Protein AF-A0A973D0U9-F1 (afdb_monomer_lite)

Structure (mmCIF, N/CA/C/O backbone):
data_AF-A0A973D0U9-F1
#
_entry.id   AF-A0A973D0U9-F1
#
loop_
_atom_site.group_PDB
_atom_site.id
_atom_site.type_symbol
_atom_site.label_atom_id
_atom_site.label_alt_id
_atom_site.label_comp_id
_atom_site.label_asym_id
_atom_site.label_entity_id
_atom_site.label_seq_id
_atom_site.pdbx_PDB_ins_code
_atom_site.Cartn_x
_atom_site.Cartn_y
_atom_site.Cartn_z
_atom_site.occupancy
_atom_site.B_iso_or_equiv
_atom_site.auth_seq_id
_atom_site.auth_comp_id
_atom_site.auth_asym_id
_atom_site.auth_atom_id
_atom_site.pdbx_PDB_model_num
ATOM 1 N N . MET A 1 1 ? 2.393 -28.663 -16.828 1.00 33.59 1 MET A N 1
ATOM 2 C CA . MET A 1 1 ? 2.066 -28.521 -15.397 1.00 33.59 1 MET A CA 1
ATOM 3 C C . MET A 1 1 ? 1.986 -27.035 -15.114 1.00 33.59 1 MET A C 1
ATOM 5 O O . MET A 1 1 ? 3.033 -26.423 -14.962 1.00 33.59 1 MET A O 1
ATOM 9 N N . ALA A 1 2 ? 0.786 -26.446 -15.170 1.00 33.69 2 ALA A N 1
ATOM 10 C CA . ALA A 1 2 ? 0.584 -25.084 -14.675 1.00 33.69 2 ALA A CA 1
ATOM 11 C C . ALA A 1 2 ? 1.051 -25.082 -13.216 1.00 33.69 2 ALA A C 1
ATOM 13 O O . ALA A 1 2 ? 0.653 -25.959 -12.443 1.00 33.69 2 ALA A O 1
ATOM 14 N N . SER A 1 3 ? 2.031 -24.244 -12.899 1.00 34.56 3 SER A N 1
ATOM 15 C CA . SER A 1 3 ? 2.650 -24.240 -11.583 1.00 34.56 3 SER A CA 1
ATOM 16 C C . SER A 1 3 ? 1.568 -23.928 -10.549 1.00 34.56 3 SER A C 1
ATOM 18 O O . SER A 1 3 ? 0.738 -23.046 -10.751 1.00 34.56 3 SER A O 1
ATOM 20 N N . LEU A 1 4 ? 1.577 -24.640 -9.420 1.00 38.28 4 LEU A N 1
ATOM 21 C CA . LEU A 1 4 ? 0.707 -24.386 -8.259 1.00 38.28 4 LEU A CA 1
ATOM 22 C C . LEU A 1 4 ? 0.714 -22.911 -7.794 1.00 38.28 4 LEU A C 1
ATOM 24 O O . LEU A 1 4 ? -0.154 -22.512 -7.025 1.00 38.28 4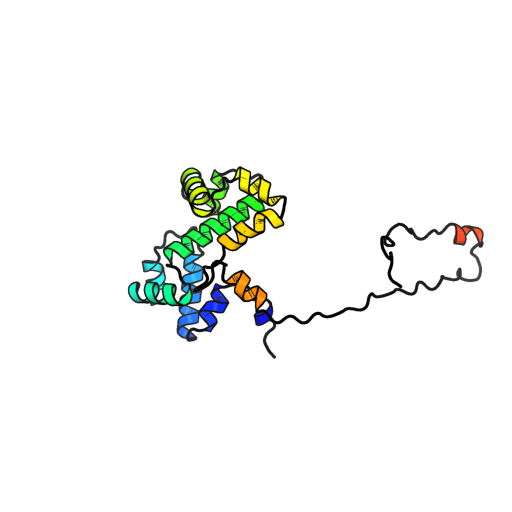 LEU A O 1
ATOM 28 N N . ASN A 1 5 ? 1.664 -22.112 -8.285 1.00 48.41 5 ASN A N 1
ATOM 29 C CA . ASN A 1 5 ? 1.802 -20.686 -8.039 1.00 48.41 5 ASN A CA 1
ATOM 30 C C . ASN A 1 5 ? 0.724 -19.832 -8.726 1.00 48.41 5 ASN A C 1
ATOM 32 O O . ASN A 1 5 ? 0.427 -18.763 -8.218 1.00 48.41 5 ASN A O 1
ATOM 36 N N . GLU A 1 6 ? 0.117 -20.248 -9.844 1.00 50.19 6 GLU A N 1
ATOM 37 C CA . GLU A 1 6 ? -0.898 -19.411 -10.519 1.00 50.19 6 GLU A CA 1
ATOM 38 C C . GLU A 1 6 ? -2.197 -19.289 -9.709 1.00 50.19 6 GLU A C 1
ATOM 40 O O . GLU A 1 6 ? -2.803 -18.222 -9.671 1.00 50.19 6 GLU A O 1
ATOM 45 N N . ALA A 1 7 ? -2.606 -20.359 -9.020 1.00 43.81 7 ALA A N 1
ATOM 46 C CA . ALA A 1 7 ? -3.863 -20.397 -8.268 1.00 43.81 7 ALA A CA 1
ATOM 47 C C . ALA A 1 7 ? -3.791 -19.686 -6.903 1.00 43.81 7 ALA A C 1
ATOM 49 O O . ALA A 1 7 ? -4.826 -19.378 -6.318 1.00 43.81 7 ALA A O 1
ATOM 50 N N . THR A 1 8 ? -2.586 -19.443 -6.382 1.00 50.53 8 THR A N 1
ATOM 51 C CA . THR A 1 8 ? -2.362 -18.818 -5.066 1.00 50.53 8 THR A CA 1
ATOM 52 C C . THR A 1 8 ? -1.871 -17.379 -5.161 1.00 50.53 8 THR A C 1
ATOM 54 O O . THR A 1 8 ? -1.795 -16.688 -4.144 1.00 50.53 8 THR A O 1
ATOM 57 N N . ASN A 1 9 ? -1.547 -16.902 -6.363 1.00 60.41 9 ASN A N 1
ATOM 58 C CA . ASN A 1 9 ? -0.946 -15.594 -6.543 1.00 60.41 9 ASN A CA 1
ATOM 59 C C . ASN A 1 9 ? -2.003 -14.493 -6.669 1.00 60.41 9 ASN A C 1
ATOM 61 O O . ASN A 1 9 ? -2.262 -13.956 -7.742 1.00 60.41 9 ASN A O 1
ATOM 65 N N . LEU A 1 10 ? -2.597 -14.157 -5.526 1.00 68.56 10 LEU A N 1
ATOM 66 C CA . LEU A 1 10 ? -3.448 -12.980 -5.352 1.00 68.56 10 LEU A CA 1
ATOM 67 C C . LEU A 1 10 ? -2.637 -11.681 -5.232 1.00 68.56 10 LEU A C 1
ATOM 69 O O . LEU A 1 10 ? -3.231 -10.634 -5.008 1.00 68.56 10 LEU A O 1
ATOM 73 N N . ILE A 1 11 ? -1.304 -11.742 -5.352 1.00 81.50 11 ILE A N 1
ATOM 74 C CA . ILE A 1 11 ? -0.412 -10.589 -5.220 1.00 81.50 11 ILE A CA 1
ATOM 75 C C . ILE A 1 11 ? -0.470 -9.785 -6.529 1.00 81.50 11 ILE A C 1
ATOM 77 O O . ILE A 1 11 ? 0.053 -10.250 -7.553 1.00 81.50 11 ILE A O 1
ATOM 81 N N . PRO A 1 12 ? -1.082 -8.584 -6.530 1.00 84.62 12 PRO A N 1
ATOM 82 C CA . PRO A 1 12 ? -1.237 -7.774 -7.737 1.00 84.62 12 PRO A CA 1
ATOM 83 C C . PRO A 1 12 ? 0.087 -7.485 -8.426 1.00 84.62 12 PRO A C 1
ATOM 85 O O . PRO A 1 12 ? 0.169 -7.526 -9.650 1.00 84.62 12 PRO A O 1
ATOM 88 N N . GLU A 1 13 ? 1.135 -7.226 -7.646 1.00 87.56 13 GLU A N 1
ATOM 89 C CA . GLU A 1 13 ? 2.441 -6.835 -8.156 1.00 87.56 13 GLU A CA 1
ATOM 90 C C . GLU A 1 13 ? 3.009 -7.902 -9.092 1.00 87.56 13 GLU A C 1
ATOM 92 O O . GLU A 1 13 ? 3.408 -7.601 -10.217 1.00 87.56 13 GLU A O 1
ATOM 97 N N . VAL A 1 14 ? 2.962 -9.168 -8.674 1.00 86.38 14 VAL A N 1
ATOM 98 C CA . VAL A 1 14 ? 3.471 -10.282 -9.478 1.00 86.38 14 VAL A CA 1
ATOM 99 C C . VAL A 1 14 ? 2.618 -10.472 -10.736 1.00 86.38 14 VAL A C 1
ATOM 101 O O . VAL A 1 14 ? 3.158 -10.686 -11.823 1.00 86.38 14 VAL A O 1
ATOM 104 N N . HIS A 1 15 ? 1.291 -10.344 -10.619 1.00 87.00 15 HIS A N 1
ATOM 105 C CA . HIS A 1 15 ? 0.381 -10.449 -11.762 1.00 87.00 15 HIS A CA 1
ATOM 106 C C . HIS A 1 15 ? 0.632 -9.355 -12.813 1.00 87.00 15 HIS A C 1
ATOM 108 O O . HIS A 1 15 ? 0.693 -9.631 -14.013 1.00 87.00 15 HIS A O 1
ATOM 114 N N . LEU A 1 16 ? 0.799 -8.108 -12.376 1.00 88.12 16 LEU A N 1
ATOM 115 C CA . LEU A 1 16 ? 1.013 -6.963 -13.260 1.00 88.12 16 LEU A CA 1
ATOM 116 C C . LEU A 1 16 ? 2.370 -7.043 -13.962 1.00 88.12 16 LEU A C 1
ATOM 118 O O . LEU A 1 16 ? 2.480 -6.769 -15.160 1.00 88.12 16 LEU A O 1
ATOM 122 N N . MET A 1 17 ? 3.397 -7.488 -13.239 1.00 90.06 17 MET A N 1
ATOM 123 C CA . MET A 1 17 ? 4.748 -7.637 -13.769 1.00 90.06 17 MET A CA 1
ATOM 124 C C . MET A 1 17 ? 4.899 -8.806 -14.741 1.00 90.06 17 MET A C 1
ATOM 126 O O . MET A 1 17 ? 5.757 -8.744 -15.623 1.00 90.06 17 MET A O 1
ATOM 130 N N . ALA A 1 18 ? 4.047 -9.831 -14.662 1.00 88.00 18 ALA A N 1
ATOM 131 C CA . ALA A 1 18 ? 4.076 -10.970 -15.582 1.00 88.00 18 ALA A CA 1
ATOM 132 C C . ALA A 1 18 ? 3.971 -10.559 -17.067 1.00 88.00 18 ALA A C 1
ATOM 134 O O . ALA A 1 18 ? 4.443 -11.279 -17.943 1.00 88.00 18 ALA A O 1
ATOM 135 N N . LYS A 1 19 ? 3.406 -9.378 -17.357 1.00 86.31 19 LYS A N 1
ATOM 136 C CA . LYS A 1 19 ? 3.284 -8.811 -18.712 1.00 86.31 19 LYS A CA 1
ATOM 137 C C . LYS A 1 19 ? 4.583 -8.188 -19.253 1.00 86.31 19 LYS A C 1
ATOM 139 O O . LYS A 1 19 ? 4.668 -7.898 -20.444 1.00 86.31 19 LYS A O 1
ATOM 144 N N . LEU A 1 20 ? 5.569 -7.921 -18.394 1.00 90.50 20 LEU A N 1
ATOM 145 C CA . LEU A 1 20 ? 6.828 -7.257 -18.747 1.00 90.50 20 LEU A CA 1
ATOM 146 C C . LEU A 1 20 ? 7.877 -8.246 -19.277 1.00 90.50 20 LEU A C 1
ATOM 148 O O . LEU A 1 20 ? 7.783 -9.450 -19.062 1.00 90.50 20 LEU A O 1
ATOM 152 N N . SER A 1 21 ? 8.918 -7.739 -19.948 1.00 93.38 21 SER A N 1
ATOM 153 C CA . SER A 1 21 ? 10.059 -8.584 -20.326 1.00 93.38 21 SER A CA 1
ATOM 154 C C . SER A 1 21 ? 10.877 -9.001 -19.090 1.00 93.38 21 SER A C 1
ATOM 156 O O . SER A 1 21 ? 10.876 -8.269 -18.098 1.00 93.38 21 SER A O 1
ATOM 158 N N . PRO A 1 22 ? 11.641 -10.111 -19.136 1.00 92.88 22 PRO A N 1
ATOM 159 C CA . PRO A 1 22 ? 12.346 -10.635 -17.957 1.00 92.88 22 PRO A CA 1
ATOM 160 C C . PRO A 1 22 ? 13.296 -9.631 -17.284 1.00 92.88 22 PRO A C 1
ATOM 162 O O . PRO A 1 22 ? 13.359 -9.532 -16.063 1.00 92.88 22 PRO A O 1
ATOM 165 N N . ILE A 1 23 ? 13.999 -8.820 -18.079 1.00 92.56 23 ILE A N 1
ATOM 166 C CA . ILE A 1 23 ? 14.895 -7.769 -17.568 1.00 92.56 23 ILE A CA 1
ATOM 167 C C . ILE A 1 23 ? 14.105 -6.683 -16.832 1.00 92.56 23 ILE A C 1
ATOM 169 O O . ILE A 1 23 ? 14.554 -6.157 -15.815 1.00 92.56 23 ILE A O 1
ATOM 173 N N . TRP A 1 24 ? 12.927 -6.330 -17.347 1.00 91.44 24 TRP A N 1
ATOM 174 C CA . TRP A 1 24 ? 12.050 -5.358 -16.707 1.00 91.44 24 TRP A CA 1
ATOM 175 C C . TRP A 1 24 ? 11.422 -5.913 -15.432 1.00 91.44 24 TRP A C 1
ATOM 177 O O . TRP A 1 24 ? 11.360 -5.179 -14.451 1.00 91.44 24 TRP A O 1
ATOM 187 N N . GLN A 1 25 ? 11.033 -7.190 -15.419 1.00 92.94 25 GLN A N 1
ATOM 188 C CA . GLN A 1 25 ? 10.544 -7.876 -14.221 1.00 92.94 25 GLN A CA 1
ATOM 189 C C . GLN A 1 25 ? 11.572 -7.797 -13.093 1.00 92.94 25 GLN A C 1
ATOM 191 O O . GLN A 1 25 ? 11.276 -7.224 -12.052 1.00 92.94 25 GLN A O 1
ATOM 196 N N . GLN A 1 26 ? 12.813 -8.219 -13.347 1.00 92.50 26 GLN A N 1
ATOM 197 C CA . GLN A 1 26 ? 13.879 -8.192 -12.343 1.00 92.50 26 GLN A CA 1
ATOM 198 C C . GLN A 1 26 ? 14.117 -6.783 -11.767 1.00 92.50 26 GLN A C 1
ATOM 200 O O . GLN A 1 26 ? 14.252 -6.605 -10.556 1.00 92.50 26 GLN A O 1
ATOM 205 N N . ARG A 1 27 ? 14.155 -5.755 -12.628 1.00 94.00 27 ARG A N 1
ATOM 206 C CA . ARG A 1 27 ? 14.365 -4.368 -12.180 1.00 94.00 27 ARG A CA 1
ATOM 207 C C . ARG A 1 27 ? 13.190 -3.838 -11.363 1.00 94.00 27 ARG A C 1
ATOM 209 O O . ARG A 1 27 ? 13.405 -3.120 -10.391 1.00 94.00 27 ARG A O 1
ATOM 216 N N . PHE A 1 28 ? 11.958 -4.163 -11.755 1.00 93.94 28 PHE A N 1
ATOM 217 C CA . PHE A 1 28 ? 10.769 -3.765 -11.003 1.00 93.94 28 PHE A CA 1
ATOM 218 C C . PHE A 1 28 ? 10.631 -4.532 -9.689 1.00 93.94 28 PHE A C 1
ATOM 220 O O . PHE A 1 28 ? 10.213 -3.934 -8.708 1.00 93.94 28 PHE A O 1
ATOM 227 N N . GLU A 1 29 ? 11.039 -5.799 -9.633 1.00 92.56 29 GLU A N 1
ATOM 228 C CA . GLU A 1 29 ? 11.044 -6.610 -8.409 1.00 92.56 29 GLU A CA 1
ATOM 229 C C . GLU A 1 29 ? 11.945 -5.944 -7.373 1.00 92.56 29 GLU A C 1
ATOM 231 O O . GLU A 1 29 ? 11.516 -5.655 -6.256 1.00 92.56 29 GLU A O 1
ATOM 236 N N . GLN A 1 30 ? 13.166 -5.590 -7.782 1.00 93.69 30 GLN A N 1
ATOM 237 C CA . GLN A 1 30 ? 14.090 -4.845 -6.935 1.00 93.69 30 GLN A CA 1
ATOM 238 C C . GLN A 1 30 ? 13.518 -3.480 -6.524 1.00 93.69 30 GLN A C 1
ATOM 240 O O . GLN A 1 30 ? 13.596 -3.109 -5.353 1.00 93.69 30 GLN A O 1
ATOM 245 N N . ALA A 1 31 ? 12.914 -2.739 -7.457 1.00 94.19 31 ALA A N 1
ATOM 246 C CA . ALA A 1 31 ? 12.328 -1.435 -7.156 1.00 94.19 31 ALA A CA 1
ATOM 247 C C . ALA A 1 31 ? 11.183 -1.535 -6.137 1.00 94.19 31 ALA A C 1
ATOM 249 O O . ALA A 1 31 ? 11.100 -0.714 -5.228 1.00 94.19 31 ALA A O 1
ATOM 250 N N . ILE A 1 32 ? 10.310 -2.535 -6.265 1.00 93.12 32 ILE A N 1
ATOM 251 C CA . ILE A 1 32 ? 9.179 -2.752 -5.357 1.00 93.12 32 ILE A CA 1
ATOM 252 C C . ILE A 1 32 ? 9.672 -3.117 -3.964 1.00 93.12 32 ILE A C 1
ATOM 254 O O . ILE A 1 32 ? 9.176 -2.539 -3.000 1.00 93.12 32 ILE A O 1
ATOM 258 N N . LEU A 1 33 ? 10.673 -3.994 -3.856 1.00 92.44 33 LEU A N 1
ATOM 259 C CA . LEU A 1 33 ? 11.293 -4.332 -2.573 1.00 92.44 33 LEU A CA 1
ATOM 260 C C . LEU A 1 33 ? 11.829 -3.079 -1.866 1.00 92.44 33 LEU A C 1
ATOM 262 O O . LEU A 1 33 ? 11.547 -2.867 -0.690 1.00 92.44 33 LEU A O 1
ATOM 266 N N . LEU A 1 34 ? 12.524 -2.201 -2.597 1.00 93.75 34 LEU A N 1
ATOM 267 C CA . LEU A 1 34 ? 13.035 -0.939 -2.052 1.00 93.75 34 LEU A CA 1
ATOM 268 C C . LEU A 1 34 ? 11.921 0.054 -1.682 1.00 93.75 34 LEU A C 1
ATOM 270 O O . LEU A 1 34 ? 12.074 0.829 -0.743 1.00 93.75 34 LEU A O 1
ATOM 274 N N . ILE A 1 35 ? 10.798 0.061 -2.407 1.00 92.44 35 ILE A N 1
ATOM 275 C CA . ILE A 1 35 ? 9.654 0.931 -2.089 1.00 92.44 35 ILE A CA 1
ATOM 276 C C . ILE A 1 35 ? 8.888 0.424 -0.859 1.00 92.44 35 ILE A C 1
ATOM 278 O O . ILE A 1 35 ? 8.387 1.236 -0.076 1.00 92.44 35 ILE A O 1
ATOM 282 N N . GLN A 1 36 ? 8.776 -0.898 -0.706 1.00 90.19 36 GLN A N 1
ATOM 283 C CA . GLN A 1 36 ? 8.111 -1.558 0.420 1.00 90.19 36 GLN A CA 1
ATOM 284 C C . GLN A 1 36 ? 8.925 -1.482 1.715 1.00 90.19 36 GLN A C 1
ATOM 286 O O . GLN A 1 36 ? 8.353 -1.649 2.793 1.00 90.19 36 GLN A O 1
ATOM 291 N N . ASP A 1 37 ? 10.219 -1.166 1.635 1.00 90.56 37 ASP A N 1
ATOM 292 C CA . ASP A 1 37 ? 10.983 -0.710 2.790 1.00 90.56 37 ASP A CA 1
ATOM 293 C C . ASP A 1 37 ? 10.475 0.674 3.235 1.00 90.56 37 ASP A C 1
ATOM 295 O O . ASP A 1 37 ? 10.771 1.728 2.659 1.00 90.56 37 ASP A O 1
ATOM 299 N N . LEU A 1 38 ? 9.621 0.654 4.258 1.00 84.56 38 LEU A N 1
ATOM 300 C CA . LEU A 1 38 ? 8.946 1.847 4.759 1.00 84.56 38 LEU A CA 1
ATOM 301 C C . LEU A 1 38 ? 9.835 2.709 5.654 1.00 84.56 38 LEU A C 1
ATOM 303 O O . LEU A 1 38 ? 9.532 3.903 5.777 1.00 84.56 38 LEU A O 1
ATOM 307 N N . ASP A 1 39 ? 10.886 2.112 6.217 1.00 85.19 39 ASP A N 1
ATOM 308 C CA . ASP A 1 39 ? 11.865 2.758 7.093 1.00 85.19 39 ASP A CA 1
ATOM 309 C C . ASP A 1 39 ? 12.925 3.501 6.269 1.00 85.19 39 ASP A C 1
ATOM 311 O O . ASP A 1 39 ? 13.516 4.478 6.725 1.00 85.19 39 ASP A O 1
ATOM 315 N N . SER A 1 40 ? 13.107 3.094 5.011 1.00 85.69 40 SER A N 1
ATOM 316 C CA . SER A 1 40 ? 13.960 3.784 4.055 1.00 85.69 40 SER A CA 1
ATOM 317 C C . SER A 1 40 ? 13.428 5.171 3.664 1.00 85.69 40 SER A C 1
ATOM 319 O O . SER A 1 40 ? 12.298 5.344 3.172 1.00 85.69 40 SER A O 1
ATOM 321 N N . GLU A 1 41 ? 14.302 6.171 3.809 1.00 86.12 41 GLU A N 1
ATOM 322 C CA . GLU A 1 41 ? 14.090 7.562 3.387 1.00 86.12 41 GLU A CA 1
ATOM 323 C C . GLU A 1 41 ? 14.333 7.785 1.886 1.00 86.12 41 GLU A C 1
ATOM 325 O O . GLU A 1 41 ? 14.155 8.901 1.397 1.00 86.12 41 GLU A O 1
ATOM 330 N N . LEU A 1 42 ? 14.683 6.731 1.138 1.00 89.62 42 LEU A N 1
ATOM 331 C CA . LEU A 1 42 ? 14.934 6.834 -0.295 1.00 89.62 42 LEU A CA 1
ATOM 332 C C . LEU A 1 42 ? 13.706 7.381 -1.032 1.00 89.62 42 LEU A C 1
ATOM 334 O O . LEU A 1 42 ? 12.572 6.892 -0.908 1.00 89.62 42 LEU A O 1
ATOM 338 N N . SER A 1 43 ? 13.963 8.392 -1.851 1.00 92.00 43 SER A N 1
ATOM 339 C CA . SER A 1 43 ? 13.022 8.909 -2.827 1.00 92.00 43 SER A CA 1
ATOM 340 C C . SER A 1 43 ? 12.821 7.901 -3.960 1.00 92.00 43 SER A C 1
ATOM 342 O O . SER A 1 43 ? 13.690 7.092 -4.293 1.00 92.00 43 SER A O 1
ATOM 344 N N . TRP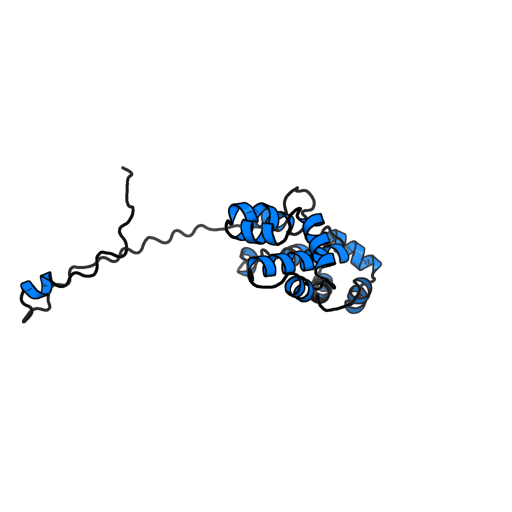 A 1 44 ? 11.665 7.961 -4.620 1.00 91.69 44 TRP A N 1
ATOM 345 C CA . TRP A 1 44 ? 11.392 7.076 -5.754 1.00 91.69 44 TRP A CA 1
ATOM 346 C C . TRP A 1 44 ? 12.355 7.325 -6.930 1.00 91.69 44 TRP A C 1
ATOM 348 O O . TRP A 1 44 ? 12.581 6.423 -7.736 1.00 91.69 44 TRP A O 1
ATOM 358 N N . GLN A 1 45 ? 12.936 8.528 -7.037 1.00 94.81 45 GLN A N 1
ATOM 359 C CA . GLN A 1 45 ? 13.963 8.851 -8.026 1.00 94.81 45 GLN A CA 1
ATOM 360 C C . GLN A 1 45 ? 15.262 8.089 -7.760 1.00 94.81 45 GLN A C 1
ATOM 362 O O . GLN A 1 45 ? 15.842 7.553 -8.703 1.00 94.81 45 GLN A O 1
ATOM 367 N N . GLU A 1 46 ? 15.698 8.027 -6.501 1.00 95.06 46 GLU A N 1
ATOM 368 C CA . GLU A 1 46 ? 16.895 7.285 -6.086 1.00 95.06 46 GLU A CA 1
ATOM 369 C C . GLU A 1 46 ? 16.692 5.780 -6.269 1.00 95.06 46 GLU A C 1
ATOM 371 O O . GLU A 1 46 ? 17.569 5.106 -6.806 1.00 95.06 46 GLU A O 1
ATOM 376 N N . ILE A 1 47 ? 15.507 5.263 -5.929 1.00 94.88 47 ILE A N 1
ATOM 377 C CA . ILE A 1 47 ? 15.155 3.854 -6.165 1.00 94.88 47 ILE A CA 1
ATOM 378 C C . ILE A 1 47 ? 15.236 3.518 -7.659 1.00 94.88 47 ILE A C 1
ATOM 380 O O . ILE A 1 47 ? 15.822 2.503 -8.037 1.00 94.88 47 ILE A O 1
ATOM 384 N N . ALA A 1 48 ? 14.711 4.389 -8.528 1.00 94.94 48 ALA A N 1
ATOM 385 C CA . ALA A 1 48 ? 14.803 4.199 -9.974 1.00 94.94 48 ALA A CA 1
ATOM 386 C C . ALA A 1 48 ? 16.264 4.115 -10.450 1.00 94.94 48 ALA A C 1
ATOM 388 O O . ALA A 1 48 ? 16.607 3.224 -11.230 1.00 94.94 48 ALA A O 1
ATOM 389 N N . GLN A 1 49 ? 17.131 4.998 -9.942 1.00 94.81 49 GLN A N 1
ATOM 390 C CA . GLN A 1 49 ? 18.557 4.997 -10.273 1.00 94.81 49 GLN A CA 1
ATOM 391 C C . GLN A 1 49 ? 19.258 3.716 -9.806 1.00 94.81 49 GLN A C 1
ATOM 393 O O . GLN A 1 49 ? 19.995 3.120 -10.591 1.00 94.81 49 GLN A O 1
ATOM 398 N N . GLN A 1 50 ? 18.985 3.247 -8.583 1.00 95.31 50 GLN A N 1
ATOM 399 C CA . GLN A 1 50 ? 19.538 1.988 -8.060 1.00 95.31 50 GLN A CA 1
ATOM 400 C C . GLN A 1 50 ? 19.116 0.766 -8.888 1.00 95.31 50 GLN A C 1
ATOM 402 O O . GLN A 1 50 ? 19.871 -0.197 -8.999 1.00 95.31 50 GLN A O 1
ATOM 407 N N . CYS A 1 51 ? 17.943 0.824 -9.523 1.00 94.38 51 CYS A N 1
ATOM 408 C CA . CYS A 1 51 ? 17.437 -0.228 -10.407 1.00 94.38 51 CYS A CA 1
ATOM 409 C C . CYS A 1 51 ? 17.859 -0.044 -11.880 1.00 94.38 51 CYS A C 1
ATOM 411 O O . CYS A 1 51 ? 17.346 -0.738 -12.762 1.00 94.38 51 CYS A O 1
ATOM 413 N N . ALA A 1 52 ? 18.775 0.890 -12.170 1.00 94.44 52 ALA A N 1
ATOM 414 C CA . ALA A 1 52 ? 19.240 1.235 -13.515 1.00 94.44 52 ALA A CA 1
ATOM 415 C C . ALA A 1 52 ? 18.110 1.666 -14.478 1.00 94.44 52 ALA A C 1
ATOM 417 O O . ALA A 1 52 ? 18.100 1.309 -15.664 1.00 94.44 52 ALA A O 1
ATOM 418 N N . ILE A 1 53 ? 17.145 2.445 -13.974 1.00 94.00 53 ILE A N 1
ATOM 419 C CA . ILE A 1 53 ? 16.038 3.024 -14.746 1.00 94.00 53 ILE A CA 1
ATOM 420 C C . ILE A 1 53 ? 16.088 4.551 -14.619 1.00 94.00 53 ILE A C 1
ATOM 422 O O . ILE A 1 53 ? 16.237 5.097 -13.528 1.00 94.00 53 ILE A O 1
ATOM 426 N N . SER A 1 54 ? 15.920 5.280 -15.728 1.00 95.50 54 SER A N 1
ATOM 427 C CA . SER A 1 54 ? 15.775 6.739 -15.635 1.00 95.50 54 SER A CA 1
ATOM 428 C C . SER A 1 54 ? 14.497 7.096 -14.869 1.00 95.50 54 SER A C 1
ATOM 430 O O . SER A 1 54 ? 13.451 6.484 -15.083 1.00 95.50 54 SER A O 1
ATOM 432 N N . SER A 1 55 ? 14.536 8.111 -14.004 1.00 95.00 55 SER A N 1
ATOM 433 C CA . SER A 1 55 ? 13.386 8.463 -13.156 1.00 95.00 55 SER A CA 1
ATOM 434 C C . SER A 1 55 ? 12.124 8.792 -13.974 1.00 95.00 55 SER A C 1
ATOM 436 O O . SER A 1 55 ? 11.020 8.408 -13.593 1.00 95.00 55 SER A O 1
ATOM 438 N N . TYR A 1 56 ? 12.277 9.433 -15.141 1.00 94.44 56 TYR A N 1
ATOM 439 C CA . TYR A 1 56 ? 11.161 9.702 -16.058 1.00 94.44 56 TYR A CA 1
ATOM 440 C C . TYR A 1 56 ? 10.554 8.411 -16.620 1.00 94.44 56 TYR A C 1
ATOM 442 O O . TYR A 1 56 ? 9.333 8.240 -16.627 1.00 94.44 56 TYR A O 1
ATOM 450 N N . HIS A 1 57 ? 11.403 7.484 -17.075 1.00 93.75 57 HIS A N 1
ATOM 451 C CA . HIS A 1 57 ? 10.928 6.228 -17.635 1.00 93.75 57 HIS A CA 1
ATOM 452 C C . HIS A 1 57 ? 10.318 5.329 -16.557 1.00 93.75 57 HIS A C 1
ATOM 454 O O . HIS A 1 57 ? 9.271 4.737 -16.799 1.00 93.75 57 HIS A O 1
ATOM 460 N N . PHE A 1 58 ? 10.902 5.314 -15.356 1.00 95.25 58 PHE A N 1
ATOM 461 C CA . PHE A 1 58 ? 10.366 4.613 -14.196 1.00 95.25 58 PHE A CA 1
ATOM 462 C C . PHE A 1 58 ? 8.960 5.096 -13.857 1.00 95.25 58 PHE A C 1
ATOM 464 O O . PHE A 1 58 ? 8.042 4.289 -13.821 1.00 95.25 58 PHE A O 1
ATOM 471 N N . LEU A 1 59 ? 8.751 6.409 -13.708 1.00 95.00 59 LEU A N 1
ATOM 472 C CA . LEU A 1 59 ? 7.429 6.963 -13.410 1.00 95.00 59 LEU A CA 1
ATOM 473 C C . LEU A 1 59 ? 6.391 6.605 -14.486 1.00 95.00 59 LEU A C 1
ATOM 475 O O . LEU A 1 59 ? 5.257 6.259 -14.155 1.00 95.00 59 LEU A O 1
ATOM 479 N N . ARG A 1 60 ? 6.770 6.683 -15.770 1.00 93.75 60 ARG A N 1
ATOM 480 C CA . ARG A 1 60 ? 5.885 6.329 -16.890 1.00 93.75 60 ARG A CA 1
ATOM 481 C C . ARG A 1 60 ? 5.528 4.845 -16.874 1.00 93.75 60 ARG A C 1
ATOM 483 O O . ARG A 1 60 ? 4.353 4.515 -16.968 1.00 93.75 60 ARG A O 1
ATOM 490 N N . MET A 1 61 ? 6.525 3.972 -16.754 1.00 93.56 61 MET A N 1
ATOM 491 C CA . MET A 1 61 ? 6.317 2.524 -16.728 1.00 93.56 61 MET A CA 1
ATOM 492 C C . MET A 1 61 ? 5.529 2.098 -15.492 1.00 93.56 61 MET A C 1
ATOM 494 O O . MET A 1 61 ? 4.617 1.293 -15.613 1.00 93.56 61 MET A O 1
ATOM 498 N N . PHE A 1 62 ? 5.806 2.690 -14.330 1.00 94.50 62 PHE A N 1
ATOM 499 C CA . PHE A 1 62 ? 5.084 2.389 -13.098 1.00 94.50 62 PHE A CA 1
ATOM 500 C C . PHE A 1 62 ? 3.594 2.705 -13.246 1.00 94.50 62 PHE A C 1
ATOM 502 O O . PHE A 1 62 ? 2.766 1.854 -12.961 1.00 94.50 62 PHE A O 1
ATOM 509 N N . ARG A 1 63 ? 3.238 3.876 -13.793 1.00 92.94 63 ARG A N 1
ATOM 510 C CA . ARG A 1 63 ? 1.831 4.218 -14.065 1.00 92.94 63 ARG A CA 1
ATOM 511 C C . ARG A 1 63 ? 1.161 3.274 -15.056 1.00 92.94 63 ARG A C 1
ATOM 513 O O . ARG A 1 63 ? -0.011 2.986 -14.889 1.00 92.94 63 ARG A O 1
ATOM 520 N N . LEU A 1 64 ? 1.886 2.823 -16.079 1.00 91.44 64 LEU A N 1
ATOM 521 C CA . LEU A 1 64 ? 1.350 1.901 -17.086 1.00 91.44 64 LEU A CA 1
ATOM 522 C C . LEU A 1 64 ? 1.136 0.482 -16.549 1.00 91.44 64 LEU A C 1
ATOM 524 O O . LEU A 1 64 ? 0.308 -0.240 -17.085 1.00 91.44 64 LEU A O 1
ATOM 528 N N . VAL A 1 65 ? 1.917 0.064 -15.552 1.00 91.38 65 VAL A N 1
ATOM 529 C CA . VAL A 1 65 ? 1.869 -1.301 -15.006 1.00 91.38 65 VAL A CA 1
ATOM 530 C C . VAL A 1 65 ? 0.981 -1.376 -13.766 1.00 91.38 65 VAL A C 1
ATOM 532 O O . VAL A 1 65 ? 0.233 -2.332 -13.622 1.00 91.38 65 VAL A O 1
ATOM 535 N N . PHE A 1 66 ? 1.059 -0.374 -12.888 1.00 90.75 66 PHE A N 1
ATOM 536 C CA . PHE A 1 66 ? 0.425 -0.343 -11.565 1.00 90.75 66 PHE A CA 1
ATOM 537 C C . PHE A 1 66 ? -0.742 0.643 -11.467 1.00 90.75 66 PHE A C 1
ATOM 539 O O . PHE A 1 66 ? -1.292 0.827 -10.391 1.00 90.75 66 PHE A O 1
ATOM 546 N N . ASN A 1 67 ? -1.079 1.367 -12.538 1.00 91.12 67 ASN A N 1
ATOM 547 C CA . ASN A 1 67 ? -2.171 2.354 -12.544 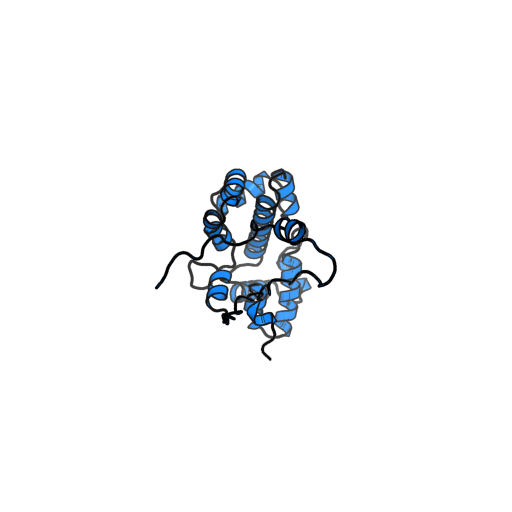1.00 91.12 67 ASN A CA 1
ATOM 548 C C . ASN A 1 67 ? -2.092 3.444 -11.458 1.00 91.12 67 ASN A C 1
ATOM 550 O O . ASN A 1 67 ? -3.036 4.196 -11.230 1.00 91.12 67 ASN A O 1
ATOM 554 N N . GLU A 1 68 ? -0.929 3.598 -10.831 1.00 92.62 68 GLU A N 1
ATOM 555 C CA . GLU A 1 68 ? -0.651 4.598 -9.813 1.00 92.62 68 GLU A CA 1
ATOM 556 C C . GLU A 1 68 ? 0.784 5.117 -9.944 1.00 92.62 68 GLU A C 1
ATOM 558 O O . GLU A 1 68 ? 1.562 4.683 -10.793 1.00 92.62 68 GLU A O 1
ATOM 563 N N . THR A 1 69 ? 1.155 6.118 -9.146 1.00 93.75 69 THR A N 1
ATOM 564 C CA . THR A 1 69 ? 2.547 6.596 -9.112 1.00 93.75 69 THR A CA 1
ATOM 565 C C . THR A 1 69 ? 3.326 5.880 -8.009 1.00 93.75 69 THR A C 1
ATOM 567 O O . THR A 1 69 ? 2.715 5.506 -7.011 1.00 93.75 69 THR A O 1
ATOM 570 N N . PRO A 1 70 ? 4.668 5.782 -8.092 1.00 94.12 70 PRO A N 1
ATOM 571 C CA . PRO A 1 70 ? 5.474 5.167 -7.033 1.00 94.12 70 PRO A CA 1
ATOM 572 C C . PRO A 1 70 ? 5.227 5.776 -5.642 1.00 94.12 70 PRO A C 1
ATOM 574 O O . PRO A 1 70 ? 5.238 5.080 -4.632 1.00 94.12 70 PRO A O 1
ATOM 577 N N . GLY A 1 71 ? 4.968 7.088 -5.586 1.00 92.75 71 GLY A N 1
ATOM 578 C CA . GLY A 1 71 ? 4.636 7.784 -4.341 1.00 92.75 71 GLY A CA 1
ATOM 579 C C . GLY A 1 71 ? 3.254 7.424 -3.787 1.00 92.75 71 GLY A C 1
ATOM 580 O O . GLY A 1 71 ? 3.129 7.230 -2.580 1.00 92.75 71 GLY A O 1
ATOM 581 N N . HIS A 1 72 ? 2.234 7.304 -4.649 1.00 92.75 72 HIS A N 1
ATOM 582 C CA . HIS A 1 72 ? 0.903 6.845 -4.230 1.00 92.75 72 HIS A CA 1
ATOM 583 C C . HIS A 1 72 ? 0.946 5.384 -3.784 1.00 92.75 72 HIS A C 1
ATOM 585 O O . HIS A 1 72 ? 0.442 5.084 -2.707 1.00 92.75 72 HIS A O 1
ATOM 591 N N . TYR A 1 73 ? 1.673 4.536 -4.515 1.00 94.31 73 TYR A N 1
ATOM 592 C CA . TYR A 1 73 ? 1.926 3.153 -4.129 1.00 94.31 73 TYR A CA 1
ATOM 593 C C . TYR A 1 73 ? 2.565 3.079 -2.735 1.00 94.31 73 TYR A C 1
ATOM 595 O O . TYR A 1 73 ? 2.010 2.446 -1.842 1.00 94.31 73 TYR A O 1
ATOM 603 N N . LYS A 1 74 ? 3.676 3.798 -2.484 1.00 92.81 74 LYS A N 1
ATOM 604 C CA . LYS A 1 74 ? 4.329 3.812 -1.156 1.00 92.81 74 LYS A CA 1
ATOM 605 C C . LYS A 1 74 ? 3.362 4.273 -0.062 1.00 92.81 74 LYS A C 1
ATOM 607 O O . LYS A 1 74 ? 3.323 3.683 1.014 1.00 92.81 74 LYS A O 1
ATOM 612 N N . ALA A 1 75 ? 2.557 5.304 -0.325 1.00 92.62 75 ALA A N 1
ATOM 613 C CA . ALA A 1 75 ? 1.555 5.788 0.623 1.00 92.62 75 ALA A 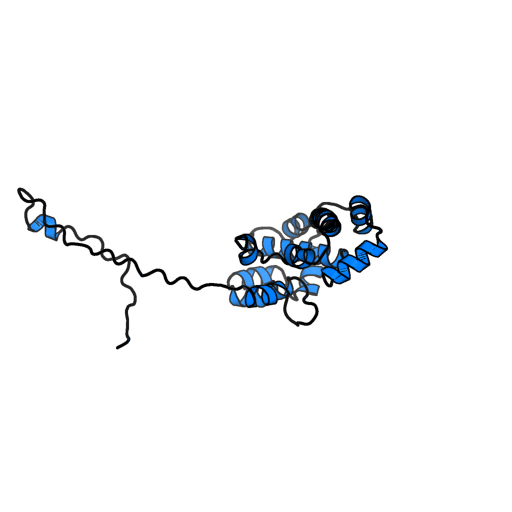CA 1
ATOM 614 C C . ALA A 1 75 ? 0.444 4.757 0.899 1.00 92.62 75 ALA A C 1
ATOM 616 O O . ALA A 1 75 ? 0.055 4.591 2.056 1.00 92.62 75 ALA A O 1
ATOM 617 N N . ARG A 1 76 ? -0.026 4.044 -0.131 1.00 93.25 76 ARG A N 1
ATOM 618 C CA . ARG A 1 76 ? -1.017 2.967 -0.019 1.00 93.25 76 ARG A CA 1
ATOM 619 C C . ARG A 1 76 ? -0.473 1.803 0.804 1.00 93.25 76 ARG A C 1
ATOM 621 O O . ARG A 1 76 ? -1.132 1.405 1.756 1.00 93.25 76 ARG A O 1
ATOM 628 N N . ILE A 1 77 ? 0.747 1.334 0.525 1.00 92.75 77 ILE A N 1
ATOM 629 C CA . ILE A 1 77 ? 1.400 0.268 1.307 1.00 92.75 77 ILE A CA 1
ATOM 630 C C . ILE A 1 77 ? 1.580 0.683 2.779 1.00 92.75 77 ILE A C 1
ATOM 632 O O . ILE A 1 77 ? 1.288 -0.102 3.682 1.00 92.75 77 ILE A O 1
ATOM 636 N N . ARG A 1 78 ? 1.989 1.935 3.052 1.00 93.50 78 ARG A N 1
ATOM 637 C CA . ARG A 1 78 ? 2.063 2.469 4.430 1.00 93.50 78 ARG A CA 1
ATOM 638 C C . ARG A 1 78 ? 0.714 2.406 5.138 1.00 93.50 78 ARG A C 1
ATOM 640 O O . ARG A 1 78 ? 0.638 1.983 6.290 1.00 93.50 78 ARG A O 1
ATOM 647 N N . LEU A 1 79 ? -0.350 2.811 4.449 1.00 94.44 79 LEU A N 1
ATOM 648 C CA . LEU A 1 79 ? -1.695 2.799 5.007 1.00 94.44 79 LEU A CA 1
ATOM 649 C C . LEU A 1 79 ? -2.213 1.371 5.226 1.00 94.44 79 LEU A C 1
ATOM 651 O O . LEU A 1 79 ? -2.747 1.091 6.295 1.00 94.44 79 LEU A O 1
ATOM 655 N N . GLN A 1 80 ? -2.010 0.468 4.263 1.00 93.12 80 GLN A N 1
ATOM 656 C CA . GLN A 1 80 ? -2.349 -0.954 4.378 1.00 93.12 80 GLN A CA 1
ATOM 657 C C . GLN A 1 80 ? -1.688 -1.584 5.607 1.00 93.12 80 GLN A C 1
ATOM 659 O O . GLN A 1 80 ? -2.366 -2.217 6.419 1.00 93.12 80 GLN A O 1
ATOM 664 N N . ARG A 1 81 ? -0.381 -1.358 5.795 1.00 93.25 81 ARG A N 1
ATOM 665 C CA . ARG A 1 81 ? 0.353 -1.852 6.967 1.00 93.25 81 ARG A CA 1
ATOM 666 C C . ARG A 1 81 ? -0.206 -1.271 8.263 1.00 93.25 81 ARG A C 1
ATOM 668 O O . ARG A 1 81 ? -0.437 -2.020 9.206 1.00 93.25 81 ARG A O 1
ATOM 675 N N . ALA A 1 82 ? -0.496 0.029 8.293 1.00 94.06 82 ALA A N 1
ATOM 676 C CA . ALA A 1 82 ? -1.076 0.672 9.469 1.00 94.06 82 ALA A CA 1
ATOM 677 C C . ALA A 1 82 ? -2.448 0.101 9.839 1.00 94.06 82 ALA A C 1
ATOM 679 O O . ALA A 1 82 ? -2.713 -0.148 11.014 1.00 94.06 82 ALA A O 1
ATOM 680 N N . VAL A 1 83 ? -3.314 -0.131 8.850 1.00 93.38 83 VAL A N 1
ATOM 681 C CA . VAL A 1 83 ? -4.624 -0.755 9.070 1.00 93.38 83 VAL A CA 1
ATOM 682 C C . VAL A 1 83 ? -4.472 -2.196 9.550 1.00 93.38 83 VAL A C 1
ATOM 684 O O . VAL A 1 83 ? -5.133 -2.569 10.514 1.00 93.38 83 VAL A O 1
ATOM 687 N N . THR A 1 84 ? -3.561 -2.967 8.957 1.00 92.31 84 THR A N 1
ATOM 688 C CA . THR A 1 84 ? -3.269 -4.348 9.377 1.00 92.31 84 THR A CA 1
ATOM 689 C C . THR A 1 84 ? -2.848 -4.389 10.847 1.00 92.31 84 THR A C 1
ATOM 691 O O . THR A 1 84 ? -3.468 -5.076 11.651 1.00 92.31 84 THR A O 1
ATOM 694 N N . ILE A 1 85 ? -1.884 -3.551 11.244 1.00 92.69 85 ILE A N 1
ATOM 695 C CA . ILE A 1 85 ? -1.432 -3.460 12.641 1.00 92.69 85 ILE A CA 1
ATOM 696 C C . ILE A 1 85 ? -2.578 -3.010 13.564 1.00 92.69 85 ILE A C 1
ATOM 698 O O . ILE A 1 85 ? -2.720 -3.528 14.669 1.00 92.69 85 ILE A O 1
ATOM 702 N N . LEU A 1 86 ? -3.421 -2.062 13.134 1.00 92.12 86 LEU A N 1
ATOM 703 C CA . LEU A 1 86 ? -4.565 -1.609 13.935 1.00 92.12 86 LEU A CA 1
ATOM 704 C C . LEU A 1 86 ? -5.592 -2.708 14.208 1.00 92.12 86 LEU A C 1
ATOM 706 O O . LEU A 1 86 ? -6.190 -2.693 15.289 1.00 92.12 86 LEU A O 1
ATOM 710 N N . ILE A 1 87 ? -5.825 -3.576 13.224 1.00 90.06 87 ILE A N 1
ATOM 711 C CA . ILE A 1 87 ? -6.781 -4.684 13.281 1.00 90.06 87 ILE A CA 1
ATOM 712 C C . ILE A 1 87 ? -6.208 -5.820 14.134 1.00 90.06 87 ILE A C 1
ATOM 714 O O . ILE A 1 87 ? -6.867 -6.261 15.075 1.00 90.06 87 ILE A O 1
ATOM 718 N N . ASP A 1 88 ? -4.964 -6.219 13.868 1.00 89.38 88 ASP A N 1
ATOM 719 C CA . ASP A 1 88 ? -4.330 -7.371 14.516 1.00 89.38 88 ASP A CA 1
ATOM 720 C C . ASP A 1 88 ? -3.900 -7.074 15.961 1.00 89.38 88 ASP A C 1
ATOM 722 O O . ASP A 1 88 ? -3.936 -7.947 16.829 1.00 89.38 88 ASP A O 1
ATOM 726 N N . GLN A 1 89 ? -3.487 -5.834 16.246 1.00 90.56 89 GLN A N 1
ATOM 727 C CA . GLN A 1 89 ? -2.883 -5.441 17.521 1.00 90.56 89 GLN A CA 1
ATOM 728 C C . GLN A 1 89 ? -3.668 -4.304 18.186 1.00 90.56 89 GLN A C 1
ATOM 730 O O . GLN A 1 89 ? -3.217 -3.160 18.304 1.00 90.56 89 GLN A O 1
ATOM 735 N N . MET A 1 90 ? -4.862 -4.628 18.690 1.00 84.88 90 MET A N 1
ATOM 736 C CA . MET A 1 90 ? -5.790 -3.644 19.273 1.00 84.88 90 MET A CA 1
ATOM 737 C C . MET A 1 90 ? -5.232 -2.865 20.480 1.00 84.88 90 MET A C 1
ATOM 739 O O . MET A 1 90 ? -5.716 -1.768 20.772 1.00 84.88 90 MET A O 1
ATOM 743 N N . ASN A 1 91 ? -4.214 -3.404 21.158 1.00 89.19 91 ASN A N 1
ATOM 744 C CA . ASN A 1 91 ? -3.611 -2.813 22.356 1.00 89.19 91 ASN A CA 1
ATOM 745 C C . ASN A 1 91 ? -2.547 -1.748 22.058 1.00 89.19 91 ASN A C 1
ATOM 747 O O . ASN A 1 91 ? -2.200 -0.990 22.961 1.00 89.19 91 ASN A O 1
ATOM 751 N N . LEU A 1 92 ? -2.033 -1.668 20.825 1.00 92.56 92 LEU A N 1
ATOM 752 C CA . LEU A 1 92 ? -1.020 -0.671 20.492 1.00 92.56 92 LEU A CA 1
ATOM 753 C C . LEU A 1 92 ? -1.587 0.750 20.531 1.00 92.56 92 LEU A C 1
ATOM 755 O O . LEU A 1 92 ? -2.735 1.021 20.155 1.00 92.56 92 LEU A O 1
ATOM 759 N N . SER A 1 93 ? -0.751 1.689 20.949 1.00 93.25 93 SER A N 1
ATOM 760 C CA . SER A 1 93 ? -1.052 3.110 20.872 1.00 93.25 93 SER A CA 1
ATOM 761 C C . SER A 1 93 ? -1.023 3.605 19.422 1.00 93.25 93 SER A C 1
ATOM 763 O O . SER A 1 93 ? -0.362 3.052 18.544 1.00 93.25 93 SER A O 1
ATOM 765 N N . MET A 1 94 ? -1.715 4.716 19.165 1.00 92.94 94 MET A N 1
ATOM 766 C CA . MET A 1 94 ? -1.705 5.363 17.846 1.00 92.94 94 MET A CA 1
ATOM 767 C C . MET A 1 94 ? -0.309 5.800 17.396 1.00 92.94 94 MET A C 1
ATOM 769 O O . MET A 1 94 ? -0.043 5.871 16.199 1.00 92.94 94 MET A O 1
ATOM 773 N N . THR A 1 95 ? 0.563 6.124 18.348 1.00 94.94 95 THR A N 1
ATOM 774 C CA . THR A 1 95 ? 1.939 6.547 18.082 1.00 94.94 95 THR A CA 1
ATOM 775 C C . THR A 1 95 ? 2.794 5.366 17.637 1.00 94.94 95 THR A C 1
ATOM 777 O O . THR A 1 95 ? 3.489 5.478 16.632 1.00 94.94 95 THR A O 1
ATOM 780 N N . GLU A 1 96 ? 2.683 4.216 18.304 1.00 94.50 96 GLU A N 1
ATOM 781 C CA . GLU A 1 96 ? 3.404 2.995 17.915 1.00 94.50 96 GLU A CA 1
ATOM 782 C C . GLU A 1 96 ? 2.983 2.513 16.527 1.00 94.50 96 GLU A C 1
ATOM 784 O O . GLU A 1 96 ? 3.838 2.255 15.684 1.00 94.50 96 GLU A O 1
ATOM 789 N N . VAL A 1 97 ? 1.674 2.478 16.256 1.00 94.75 97 VAL A N 1
ATOM 790 C CA . VAL A 1 97 ? 1.135 2.109 14.937 1.00 94.75 97 VAL A CA 1
ATOM 791 C C . VAL A 1 97 ? 1.688 3.026 13.846 1.00 94.75 97 VAL A C 1
ATOM 793 O O . VAL A 1 97 ? 2.109 2.549 12.793 1.00 94.75 97 VAL A O 1
ATOM 796 N N . ALA A 1 98 ? 1.702 4.340 14.088 1.00 93.94 98 ALA A N 1
ATOM 797 C CA . ALA A 1 98 ? 2.205 5.310 13.122 1.00 93.94 98 ALA A CA 1
ATOM 798 C C . ALA A 1 98 ? 3.686 5.061 12.794 1.00 93.94 98 ALA A C 1
ATOM 800 O O . ALA A 1 98 ? 4.028 4.949 11.616 1.00 93.94 98 ALA A O 1
ATOM 801 N N . HIS A 1 99 ? 4.536 4.903 13.813 1.00 92.81 99 HIS A N 1
ATOM 802 C CA . HIS A 1 99 ? 5.966 4.656 13.617 1.00 92.81 99 HIS A CA 1
ATOM 803 C C . HIS A 1 99 ? 6.240 3.323 12.919 1.00 92.81 99 HIS A C 1
ATOM 805 O O . HIS A 1 99 ? 6.974 3.301 11.938 1.00 92.81 99 HIS A O 1
ATOM 811 N N . GLN A 1 100 ? 5.587 2.235 13.338 1.00 91.62 100 GLN A N 1
ATOM 812 C CA . GLN A 1 100 ? 5.755 0.918 12.707 1.00 91.62 100 GLN A CA 1
ATOM 813 C C . GLN A 1 100 ? 5.274 0.865 11.250 1.00 91.62 100 GLN A C 1
ATOM 815 O O . GLN A 1 100 ? 5.613 -0.067 10.521 1.00 91.62 100 GLN A O 1
ATOM 820 N N . SER A 1 101 ? 4.472 1.844 10.829 1.00 91.69 101 SER A N 1
ATOM 821 C CA . SER A 1 101 ? 3.935 1.948 9.469 1.00 91.69 101 SER A CA 1
ATOM 822 C C . SER A 1 101 ? 4.659 2.995 8.615 1.00 91.69 101 SER A C 1
ATOM 824 O O . SER A 1 101 ? 4.220 3.283 7.502 1.00 91.69 101 SER A O 1
ATOM 826 N N . GLY A 1 102 ? 5.749 3.587 9.117 1.00 90.50 102 GLY A N 1
ATOM 827 C CA . GLY A 1 102 ? 6.559 4.568 8.390 1.00 90.50 102 GLY A CA 1
ATOM 828 C C . GLY A 1 102 ? 5.991 5.995 8.372 1.00 90.50 102 GLY A C 1
ATOM 829 O O . GLY A 1 102 ? 6.324 6.777 7.476 1.00 90.50 102 GLY A O 1
ATOM 830 N N . TYR A 1 103 ? 5.115 6.351 9.320 1.00 92.31 103 TYR A N 1
ATOM 831 C CA . TYR A 1 103 ? 4.684 7.734 9.552 1.00 92.31 103 TYR A CA 1
ATOM 832 C C . TYR A 1 103 ? 5.537 8.399 10.636 1.00 92.31 103 TYR A C 1
ATOM 834 O O . TYR A 1 103 ? 5.904 7.784 11.635 1.00 92.31 103 TYR A O 1
ATOM 842 N N . SER A 1 104 ? 5.799 9.698 10.475 1.00 90.75 104 SER A N 1
ATOM 843 C CA . SER A 1 104 ? 6.612 10.469 11.424 1.00 90.75 104 SER A CA 1
ATOM 844 C C . SER A 1 104 ? 5.882 10.805 12.726 1.00 90.75 104 SER A C 1
ATOM 846 O O . SER A 1 104 ? 6.523 11.058 13.742 1.00 90.75 104 SER A O 1
ATOM 848 N N . SER A 1 105 ? 4.545 10.830 12.715 1.00 94.62 105 SER A N 1
ATOM 849 C CA . SER A 1 105 ? 3.735 11.138 13.898 1.00 94.62 105 SER A CA 1
ATOM 850 C C . SER A 1 105 ? 2.334 10.535 13.838 1.00 94.62 105 SER A C 1
ATOM 852 O O . SER A 1 105 ? 1.767 10.337 12.757 1.00 94.62 105 SER A O 1
ATOM 854 N N . SER A 1 106 ? 1.718 10.328 15.004 1.00 95.00 106 SER A N 1
ATOM 855 C CA . SER A 1 106 ? 0.335 9.843 15.112 1.00 95.00 106 SER A CA 1
ATOM 856 C C . SER A 1 106 ? -0.689 10.797 14.492 1.00 95.00 106 SER A C 1
ATOM 858 O O . SER A 1 106 ? -1.700 10.347 13.954 1.00 95.00 106 SER A O 1
ATOM 860 N N . GLN A 1 107 ? -0.426 12.107 14.496 1.00 94.81 107 GLN A N 1
ATOM 861 C CA . GLN A 1 107 ? -1.291 13.113 13.873 1.00 94.81 107 GLN A CA 1
ATOM 862 C C . GLN A 1 107 ? -1.251 13.018 12.346 1.00 94.81 107 GLN A C 1
ATOM 864 O O . GLN A 1 107 ? -2.297 13.102 11.699 1.00 94.81 107 GLN A O 1
ATOM 869 N N . SER A 1 108 ? -0.057 12.821 11.769 1.00 94.00 108 SER A N 1
ATOM 870 C CA . SER A 1 108 ? 0.098 12.640 10.321 1.00 94.00 108 SER A CA 1
ATOM 871 C C . SER A 1 108 ? -0.658 11.398 9.846 1.00 94.00 108 SER A C 1
ATOM 873 O O . SER A 1 108 ? -1.444 11.477 8.900 1.00 94.00 108 SER A O 1
ATOM 875 N N . PHE A 1 109 ? -0.520 10.297 10.587 1.00 94.81 109 PHE A N 1
ATOM 876 C CA . PHE A 1 109 ? -1.241 9.060 10.338 1.00 94.81 109 PHE A CA 1
ATOM 877 C C . PHE A 1 109 ? -2.759 9.247 10.456 1.00 94.81 109 PHE A C 1
ATOM 879 O O . PHE A 1 109 ? -3.482 8.948 9.511 1.00 94.81 109 PHE A O 1
ATOM 886 N N . ALA A 1 110 ? -3.260 9.805 11.564 1.00 94.50 110 ALA A N 1
ATOM 887 C CA . ALA A 1 110 ? -4.697 9.990 11.775 1.00 94.50 110 ALA A CA 1
ATOM 888 C C . ALA A 1 110 ? -5.355 10.859 10.687 1.00 94.50 110 ALA A C 1
ATOM 890 O O . ALA A 1 110 ? -6.494 10.602 10.291 1.00 94.50 110 ALA A O 1
ATOM 891 N N . LYS A 1 111 ? -4.636 11.869 10.176 1.00 94.44 111 LYS A N 1
ATOM 892 C CA . LYS A 1 111 ? -5.101 12.711 9.067 1.00 94.44 111 LYS A CA 1
ATOM 893 C C . LYS A 1 111 ? -5.233 11.914 7.771 1.00 94.44 111 LYS A C 1
ATOM 895 O O . LYS A 1 111 ? -6.251 12.042 7.097 1.00 94.44 111 LYS A O 1
ATOM 900 N N . VAL A 1 112 ? -4.225 11.110 7.430 1.00 94.56 112 VAL A N 1
ATOM 901 C CA . VAL A 1 112 ? -4.247 10.266 6.225 1.00 94.56 112 VAL A CA 1
ATOM 902 C C . VAL A 1 112 ? -5.323 9.192 6.348 1.00 94.56 112 VAL A C 1
ATOM 904 O O . VAL A 1 112 ? -6.138 9.063 5.447 1.00 94.56 112 VAL A O 1
ATOM 907 N N . LEU A 1 113 ? -5.407 8.513 7.492 1.00 94.94 113 LEU A N 1
ATOM 908 C CA . LEU A 1 113 ? -6.417 7.493 7.768 1.00 94.94 113 LEU A CA 1
ATOM 909 C C . LEU A 1 113 ? -7.840 8.015 7.537 1.00 94.94 113 LEU A C 1
ATOM 911 O O . LEU A 1 113 ? -8.618 7.405 6.810 1.00 94.94 113 LEU A O 1
ATOM 915 N N . LYS A 1 114 ? -8.160 9.185 8.103 1.00 94.31 114 LYS A N 1
ATOM 916 C CA . LYS A 1 114 ? -9.477 9.807 7.939 1.00 94.31 114 LYS A CA 1
ATOM 917 C C . LYS A 1 114 ? -9.711 10.317 6.516 1.00 94.31 114 LYS A C 1
ATOM 919 O O . LYS A 1 114 ? -10.845 10.285 6.056 1.00 94.31 114 LYS A O 1
ATOM 924 N N . ARG A 1 115 ? -8.674 10.819 5.838 1.00 94.06 115 ARG A N 1
ATOM 925 C CA . ARG A 1 115 ? -8.783 11.322 4.461 1.00 94.06 115 ARG A CA 1
ATOM 926 C C . ARG A 1 115 ? -9.052 10.194 3.472 1.00 94.06 115 ARG A C 1
ATOM 928 O O . ARG A 1 115 ? -9.925 10.351 2.633 1.00 94.06 115 ARG A O 1
ATOM 935 N N . GLU A 1 116 ? -8.289 9.111 3.570 1.00 92.69 116 GLU A N 1
ATOM 936 C CA . GLU A 1 116 ? -8.384 7.992 2.636 1.00 92.69 116 GLU A CA 1
ATOM 937 C C . GLU A 1 116 ? -9.593 7.119 2.971 1.00 92.69 116 GLU A C 1
ATOM 939 O O . GLU A 1 116 ? -10.432 6.903 2.114 1.00 92.69 116 GLU A O 1
ATOM 944 N N . LEU A 1 117 ? -9.747 6.677 4.223 1.00 91.50 117 LEU A N 1
ATOM 945 C CA . LEU A 1 117 ? -10.768 5.683 4.584 1.00 91.50 117 LEU A CA 1
ATOM 946 C C . LEU A 1 117 ? -12.042 6.285 5.183 1.00 91.50 117 LEU A C 1
ATOM 948 O O . LEU A 1 117 ? -13.020 5.577 5.367 1.00 91.50 117 LEU A O 1
ATOM 952 N N . GLY A 1 118 ? -12.048 7.562 5.573 1.00 93.00 118 GLY A N 1
ATOM 953 C CA . GLY A 1 118 ? -13.202 8.184 6.241 1.00 93.00 118 GLY A CA 1
ATOM 954 C C . GLY A 1 118 ? -13.386 7.799 7.717 1.00 93.00 118 GLY A C 1
ATOM 955 O O . GLY A 1 118 ? -14.196 8.415 8.412 1.00 93.00 118 GLY A O 1
ATOM 956 N N . TYR A 1 119 ? -12.605 6.846 8.234 1.00 91.81 119 TYR A N 1
ATOM 957 C CA . TYR A 1 119 ? -12.707 6.338 9.605 1.00 91.81 119 TYR A CA 1
ATOM 958 C C . TYR A 1 119 ? -11.550 6.799 10.495 1.00 91.81 119 TYR A C 1
ATOM 960 O O . TYR A 1 119 ? -10.435 7.062 10.044 1.00 91.81 119 TYR A O 1
ATOM 968 N N . ASN A 1 120 ? -11.804 6.868 11.802 1.00 92.25 120 ASN A N 1
ATOM 969 C CA . ASN A 1 120 ? -10.745 6.945 12.806 1.00 92.25 120 ASN A CA 1
ATOM 970 C C . ASN A 1 120 ? -10.329 5.540 13.282 1.00 92.25 120 ASN A C 1
ATOM 972 O O . ASN A 1 120 ? -11.051 4.561 13.106 1.00 92.25 120 ASN A O 1
ATOM 976 N N . ALA A 1 121 ? -9.175 5.436 13.940 1.00 91.50 121 ALA A N 1
ATOM 977 C CA . ALA A 1 121 ? -8.642 4.146 14.379 1.00 91.50 121 ALA A CA 1
ATOM 978 C C . ALA A 1 121 ? -9.544 3.397 15.374 1.00 91.50 121 ALA A C 1
ATOM 980 O O . ALA A 1 121 ? -9.628 2.173 15.331 1.00 91.50 121 ALA A O 1
ATOM 981 N N . LYS A 1 122 ? -10.260 4.115 16.252 1.00 91.12 122 LYS A N 1
ATOM 982 C CA . LYS A 1 122 ? -11.207 3.496 17.193 1.00 91.12 122 LYS A CA 1
ATOM 983 C C . LYS A 1 122 ? -12.402 2.887 16.455 1.00 91.12 122 LYS A C 1
ATOM 985 O O . LYS A 1 122 ? -12.859 1.812 16.829 1.00 91.12 122 LYS A O 1
ATOM 990 N N . GLN A 1 123 ? -12.898 3.564 15.420 1.00 92.31 123 GLN A N 1
ATOM 991 C CA . GLN A 1 123 ? -13.951 3.047 14.548 1.00 92.31 123 GLN A CA 1
ATOM 992 C C . GLN A 1 123 ? -13.464 1.808 13.799 1.00 92.31 123 GLN A C 1
ATOM 994 O O . GLN A 1 123 ? -14.145 0.793 13.861 1.00 92.31 123 GLN A O 1
ATOM 999 N N . LEU A 1 124 ? -12.269 1.846 13.198 1.00 92.00 124 LEU A N 1
ATOM 1000 C CA . LEU A 1 124 ? -11.696 0.682 12.510 1.00 92.00 124 LEU A CA 1
ATOM 1001 C C . LEU A 1 124 ? -11.557 -0.537 13.425 1.00 92.00 124 LEU A C 1
ATOM 1003 O O . LEU A 1 124 ? -11.969 -1.623 13.042 1.00 92.00 124 LEU A O 1
ATOM 1007 N N . ARG A 1 125 ? -11.074 -0.361 14.661 1.00 91.56 125 ARG A N 1
ATOM 1008 C CA . ARG A 1 125 ? -10.997 -1.458 15.645 1.00 91.56 125 ARG A CA 1
ATOM 1009 C C . ARG A 1 125 ? -12.356 -2.059 15.991 1.00 91.56 125 ARG A C 1
ATOM 1011 O O . ARG A 1 125 ? -12.441 -3.247 16.272 1.00 91.56 125 ARG A O 1
ATOM 1018 N N . LYS A 1 126 ? -13.414 -1.245 15.997 1.00 90.88 126 LYS A N 1
ATOM 1019 C CA . LYS A 1 126 ? -14.777 -1.734 16.224 1.00 90.88 126 LYS A CA 1
ATOM 1020 C C . LYS A 1 126 ? -15.294 -2.507 15.010 1.00 90.88 126 LYS A C 1
ATOM 1022 O O . LYS A 1 126 ? -15.857 -3.577 15.193 1.00 90.88 126 LYS A O 1
ATOM 1027 N N . LEU A 1 127 ? -15.086 -1.976 13.802 1.00 90.19 127 LEU A N 1
ATOM 1028 C CA . LEU A 1 127 ? -15.461 -2.649 12.553 1.00 90.19 127 LEU A CA 1
ATOM 1029 C C . LEU A 1 127 ? -14.724 -3.983 12.410 1.00 90.19 127 LEU A C 1
ATOM 1031 O O . LEU A 1 127 ? -15.310 -4.947 11.954 1.00 90.19 127 LEU A O 1
ATOM 1035 N N . ALA A 1 128 ? -13.486 -4.070 12.903 1.00 86.88 128 ALA A N 1
ATOM 1036 C CA . ALA A 1 128 ? -12.685 -5.287 12.866 1.00 86.88 128 ALA A CA 1
ATOM 1037 C C . ALA A 1 128 ? -13.253 -6.492 13.627 1.00 86.88 128 ALA A C 1
ATOM 1039 O O . ALA A 1 128 ? -12.758 -7.602 13.461 1.00 86.88 128 ALA A O 1
ATOM 1040 N N . GLN A 1 129 ? -14.283 -6.294 14.452 1.00 86.31 129 GLN A N 1
ATOM 1041 C CA . GLN A 1 129 ? -14.988 -7.394 15.110 1.00 86.31 129 GLN A CA 1
ATOM 1042 C C . GLN A 1 129 ? -15.935 -8.142 14.158 1.00 86.31 129 GLN A C 1
ATOM 1044 O O . GLN A 1 129 ? -16.336 -9.258 14.475 1.00 86.31 129 GLN A O 1
ATOM 1049 N N . ASP A 1 130 ? -16.288 -7.541 13.018 1.00 88.56 130 ASP A N 1
ATOM 1050 C CA . ASP A 1 130 ? -17.219 -8.082 12.032 1.00 88.56 130 ASP A CA 1
ATOM 1051 C C . ASP A 1 130 ? -16.607 -7.999 10.624 1.00 88.56 130 ASP A C 1
ATOM 1053 O O . ASP A 1 130 ? -16.330 -6.918 10.099 1.00 88.56 130 ASP A O 1
ATOM 1057 N N . PHE A 1 131 ? -16.376 -9.158 10.007 1.00 82.88 131 PHE A N 1
ATOM 1058 C CA . PHE A 1 131 ? -15.697 -9.242 8.715 1.00 82.88 131 PHE A CA 1
ATOM 1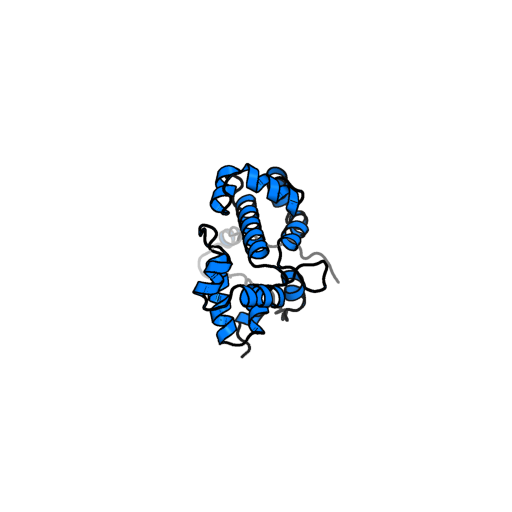059 C C . PHE A 1 131 ? -16.485 -8.554 7.593 1.00 82.88 131 PHE A C 1
ATOM 1061 O O . PHE A 1 131 ? -15.889 -7.857 6.767 1.00 82.88 131 PHE A O 1
ATOM 1068 N N . ASP A 1 132 ? -17.815 -8.667 7.601 1.00 87.69 132 ASP A N 1
ATOM 1069 C CA . ASP A 1 132 ? -18.672 -8.091 6.557 1.00 87.69 132 ASP A CA 1
ATOM 1070 C C . ASP A 1 132 ? -18.565 -6.558 6.540 1.00 87.69 132 ASP A C 1
ATOM 1072 O O . ASP A 1 132 ? -18.607 -5.913 5.491 1.00 87.69 132 ASP A O 1
ATOM 1076 N N . GLN A 1 133 ? -18.339 -5.957 7.710 1.00 87.69 133 GLN A N 1
ATOM 1077 C CA . GLN A 1 133 ? -18.150 -4.514 7.850 1.00 87.69 133 GLN A CA 1
ATOM 1078 C C . GLN A 1 133 ? -16.745 -4.050 7.434 1.00 87.69 133 GLN A C 1
ATOM 1080 O O . GLN A 1 133 ? -16.569 -2.880 7.084 1.00 87.69 133 GLN A O 1
ATOM 1085 N N . LEU A 1 134 ? -15.744 -4.936 7.455 1.00 86.88 134 LEU A N 1
ATOM 1086 C CA . LEU A 1 134 ? -14.377 -4.640 7.012 1.00 86.88 134 LEU A CA 1
ATOM 1087 C C . LEU A 1 134 ? -14.185 -4.755 5.499 1.00 86.88 134 LEU A C 1
ATOM 1089 O O . LEU A 1 134 ? -13.328 -4.060 4.950 1.00 86.88 134 LEU A O 1
ATOM 1093 N N . GLN A 1 135 ? -14.962 -5.599 4.821 1.00 86.38 135 GLN A N 1
ATOM 1094 C CA . GLN A 1 135 ? -14.866 -5.819 3.377 1.00 86.38 135 GLN A CA 1
ATOM 1095 C C . GLN A 1 135 ? -14.747 -4.528 2.530 1.00 86.38 135 GLN A C 1
ATOM 1097 O O . GLN A 1 135 ? -13.838 -4.459 1.694 1.00 86.38 135 GLN A O 1
ATOM 1102 N N . PRO A 1 136 ? -15.566 -3.470 2.726 1.00 87.88 136 PRO A N 1
ATOM 1103 C CA . PRO A 1 136 ? -15.433 -2.232 1.949 1.00 87.88 136 PRO A CA 1
ATOM 1104 C C . PRO A 1 136 ? -14.104 -1.501 2.191 1.00 87.88 136 PRO A C 1
ATOM 1106 O O . PRO A 1 136 ? -13.567 -0.865 1.291 1.00 87.88 136 PRO A O 1
ATOM 1109 N N . ILE A 1 137 ? -13.538 -1.603 3.395 1.00 88.75 137 ILE A N 1
ATOM 1110 C CA . ILE A 1 137 ? -12.253 -0.975 3.725 1.00 88.75 137 ILE A CA 1
ATOM 1111 C C . ILE A 1 137 ? -11.105 -1.743 3.069 1.00 88.75 137 ILE A C 1
ATOM 1113 O O . ILE A 1 137 ? -10.194 -1.134 2.512 1.00 88.75 137 ILE A O 1
ATOM 1117 N N . ILE A 1 138 ? -11.152 -3.076 3.119 1.00 86.00 138 ILE A N 1
ATOM 1118 C CA . ILE A 1 138 ? -10.132 -3.939 2.510 1.00 86.00 138 ILE A CA 1
ATOM 1119 C C . ILE A 1 138 ? -10.107 -3.734 0.993 1.00 86.00 138 ILE A C 1
ATOM 1121 O O . ILE A 1 138 ? -9.037 -3.554 0.419 1.00 86.00 138 ILE A O 1
ATOM 1125 N N . THR A 1 139 ? -11.279 -3.696 0.356 1.00 86.69 139 THR A N 1
ATOM 1126 C CA . THR A 1 139 ? -11.392 -3.440 -1.089 1.00 86.69 139 THR A CA 1
ATOM 1127 C C . THR A 1 139 ? -10.881 -2.050 -1.457 1.00 86.69 139 THR A C 1
ATOM 1129 O O . THR A 1 139 ? -10.118 -1.918 -2.407 1.00 86.69 139 THR A O 1
ATOM 1132 N N . GLN A 1 140 ? -11.192 -1.018 -0.669 1.00 88.62 140 GLN A N 1
ATOM 1133 C CA . GLN A 1 140 ? -10.668 0.330 -0.902 1.00 88.62 140 GLN A CA 1
ATOM 1134 C C . GLN A 1 140 ? -9.138 0.423 -0.758 1.00 88.62 140 GLN A C 1
ATOM 1136 O O . GLN A 1 140 ? -8.494 1.215 -1.444 1.00 88.62 140 GLN A O 1
ATOM 1141 N N . LEU A 1 141 ? -8.550 -0.364 0.144 1.00 89.31 141 LEU A N 1
ATOM 1142 C CA . LEU A 1 141 ? -7.102 -0.423 0.338 1.00 89.31 141 LEU A CA 1
ATOM 1143 C C . LEU A 1 141 ? -6.378 -1.217 -0.752 1.00 89.31 141 LEU A C 1
ATOM 1145 O O . LEU A 1 141 ? -5.150 -1.140 -0.813 1.00 89.31 141 LEU A O 1
ATOM 1149 N N . GLY A 1 142 ? -7.098 -1.981 -1.572 1.00 88.62 142 GLY A N 1
ATOM 1150 C CA . GLY A 1 142 ? -6.538 -2.793 -2.645 1.00 88.62 142 GLY A CA 1
ATOM 1151 C C . GLY A 1 142 ? -5.887 -1.983 -3.767 1.00 88.62 142 GLY A C 1
ATOM 1152 O O . GLY A 1 142 ? -5.903 -0.750 -3.798 1.00 88.62 142 GLY A O 1
ATOM 1153 N N . HIS A 1 143 ? -5.270 -2.694 -4.698 1.00 88.81 143 HIS A N 1
ATOM 1154 C CA . HIS A 1 143 ? -4.614 -2.116 -5.858 1.00 88.81 143 HIS A CA 1
ATOM 1155 C C . HIS A 1 143 ? -5.640 -1.501 -6.832 1.00 88.81 143 HIS A C 1
ATOM 1157 O O . HIS A 1 143 ? -6.664 -2.132 -7.116 1.00 88.81 143 HIS A O 1
ATOM 1163 N N . PRO A 1 144 ? -5.397 -0.292 -7.377 1.00 88.38 144 PRO A N 1
ATOM 1164 C CA . PRO A 1 144 ? -6.355 0.361 -8.263 1.00 88.38 144 PRO A CA 1
ATOM 1165 C C . PRO A 1 144 ? -6.542 -0.420 -9.569 1.00 88.38 144 PRO A C 1
ATOM 1167 O O . PRO A 1 144 ? -5.581 -0.723 -10.279 1.00 88.38 144 PRO A O 1
ATOM 1170 N N . ALA A 1 145 ? -7.795 -0.723 -9.911 1.00 83.06 145 ALA A N 1
ATOM 1171 C CA . ALA A 1 145 ? -8.129 -1.308 -11.201 1.00 83.06 145 ALA A CA 1
ATOM 1172 C C . ALA A 1 145 ? -8.202 -0.230 -12.294 1.00 83.06 145 ALA A C 1
ATOM 1174 O O . ALA A 1 145 ? -8.629 0.899 -12.070 1.00 83.06 145 ALA A O 1
ATOM 1175 N N . GLU A 1 146 ? -7.817 -0.610 -13.510 1.00 71.81 146 GLU A N 1
ATOM 1176 C CA . GLU A 1 146 ? -7.718 0.284 -14.671 1.00 71.81 146 GLU A CA 1
ATOM 1177 C C . GLU A 1 146 ? -9.092 0.818 -15.131 1.00 71.81 146 GLU A C 1
ATOM 1179 O O . GLU A 1 146 ? -9.193 1.950 -15.593 1.00 71.81 146 GLU A O 1
ATOM 1184 N N . ASN A 1 147 ? -10.154 0.009 -14.988 1.00 67.88 147 ASN A N 1
ATOM 1185 C CA . ASN A 1 147 ? -11.491 0.275 -15.547 1.00 67.88 147 ASN A CA 1
ATOM 1186 C C . ASN A 1 147 ? -12.662 -0.138 -14.629 1.00 67.88 147 ASN A C 1
ATOM 1188 O O . ASN A 1 147 ? -13.807 -0.185 -15.079 1.00 67.88 147 ASN A O 1
ATOM 1192 N N . SER A 1 148 ? -12.398 -0.463 -13.362 1.00 70.94 148 SER A N 1
ATOM 1193 C CA . SER A 1 148 ? -13.424 -0.878 -12.398 1.00 70.94 148 SER A CA 1
ATOM 1194 C C . SER A 1 148 ? -13.493 0.108 -11.236 1.00 70.94 148 SER A C 1
ATOM 1196 O O . SER A 1 148 ? -12.515 0.780 -10.917 1.00 70.94 148 SER A O 1
ATOM 1198 N N . LYS A 1 149 ? -14.668 0.204 -10.603 1.00 66.12 149 LYS A N 1
ATOM 1199 C CA . LYS A 1 149 ? -14.793 0.865 -9.294 1.00 66.12 149 LYS A CA 1
ATOM 1200 C C . LYS A 1 149 ? -14.212 0.002 -8.168 1.00 66.12 149 LYS A C 1
ATOM 1202 O O . LYS A 1 149 ? -13.982 0.521 -7.082 1.00 66.12 149 LYS A O 1
ATOM 1207 N N . GLU A 1 150 ? -14.018 -1.287 -8.427 1.00 79.31 150 GLU A N 1
ATOM 1208 C CA . GLU A 1 150 ? -13.442 -2.252 -7.495 1.00 79.31 150 GLU A CA 1
ATOM 1209 C C . GLU A 1 150 ? -11.920 -2.352 -7.663 1.00 79.31 150 GLU A C 1
ATOM 1211 O O . GLU A 1 150 ? -11.338 -1.820 -8.609 1.00 79.31 150 GLU A O 1
ATOM 1216 N N . ASN A 1 151 ? -11.268 -3.019 -6.717 1.00 86.19 151 ASN A N 1
ATOM 1217 C CA . ASN A 1 151 ? -9.828 -3.241 -6.706 1.00 86.19 151 ASN A CA 1
ATOM 1218 C C . ASN A 1 151 ? -9.409 -4.456 -7.545 1.00 86.19 151 ASN A C 1
ATOM 1220 O O . ASN A 1 151 ? -10.167 -5.410 -7.735 1.00 86.19 151 ASN A O 1
ATOM 1224 N N . LEU A 1 152 ? -8.160 -4.440 -8.013 1.00 86.62 152 LEU A N 1
ATOM 1225 C CA . LEU A 1 152 ? -7.616 -5.471 -8.894 1.00 86.62 152 LEU A CA 1
ATOM 1226 C C . LEU A 1 152 ? -7.604 -6.864 -8.242 1.00 86.62 152 LEU A C 1
ATOM 1228 O O . LEU A 1 152 ? -7.817 -7.855 -8.935 1.00 86.62 152 LEU A O 1
ATOM 1232 N N . GLU A 1 153 ? -7.391 -6.965 -6.928 1.00 87.12 153 GLU A N 1
ATOM 1233 C CA . GLU A 1 153 ? -7.419 -8.245 -6.210 1.00 87.12 153 GLU A CA 1
ATOM 1234 C C . GLU A 1 153 ? -8.782 -8.934 -6.331 1.00 87.12 153 GLU A C 1
ATOM 1236 O O . GLU A 1 153 ? -8.838 -10.146 -6.536 1.00 87.12 153 GLU A O 1
ATOM 1241 N N . SER A 1 154 ? -9.874 -8.169 -6.240 1.00 85.88 154 SER A N 1
ATOM 1242 C CA . SER A 1 154 ? -11.238 -8.697 -6.362 1.00 85.88 154 SER A CA 1
ATOM 1243 C C . SER A 1 154 ? -11.499 -9.201 -7.781 1.00 85.88 154 SER A C 1
ATOM 1245 O O . SER A 1 154 ? -11.970 -10.323 -7.968 1.00 85.88 154 SER A O 1
ATOM 1247 N N . ASP A 1 155 ? -11.082 -8.427 -8.785 1.00 85.75 155 ASP A N 1
ATOM 1248 C CA . ASP A 1 155 ? -11.157 -8.823 -10.193 1.00 85.75 155 ASP A CA 1
ATOM 1249 C C . ASP A 1 155 ? -10.361 -10.105 -10.481 1.00 85.75 155 ASP A C 1
ATOM 1251 O O . ASP A 1 155 ? -10.802 -10.949 -11.267 1.00 85.75 155 ASP A O 1
ATOM 1255 N N . ILE A 1 156 ? -9.173 -10.245 -9.881 1.00 85.00 156 ILE A N 1
ATOM 1256 C CA . ILE A 1 156 ? -8.344 -11.449 -10.004 1.00 85.00 156 ILE A CA 1
ATOM 1257 C C . ILE A 1 156 ? -9.054 -12.621 -9.330 1.00 85.00 156 ILE A C 1
ATOM 1259 O O . ILE A 1 156 ? -9.240 -13.652 -9.973 1.00 85.00 156 ILE A O 1
ATOM 1263 N N . ALA A 1 157 ? -9.501 -12.461 -8.083 1.00 85.00 157 ALA A N 1
ATOM 1264 C CA . ALA A 1 157 ? -10.150 -13.516 -7.308 1.00 85.00 157 ALA A CA 1
ATOM 1265 C C . ALA A 1 157 ? -11.366 -14.116 -8.032 1.00 85.00 157 ALA A C 1
ATOM 1267 O O . ALA A 1 157 ? -11.528 -15.334 -8.050 1.00 85.00 157 ALA A O 1
ATOM 1268 N N . LEU A 1 158 ? -12.170 -13.282 -8.700 1.00 84.44 158 LEU A N 1
ATOM 1269 C CA . LEU A 1 158 ? -13.323 -13.727 -9.491 1.00 84.44 158 LEU A CA 1
ATOM 1270 C C . LEU A 1 158 ? -12.942 -14.523 -10.750 1.00 84.44 158 LEU A C 1
ATOM 1272 O O . LEU A 1 158 ? -13.743 -15.317 -11.241 1.00 84.44 158 LEU A O 1
ATOM 1276 N N . LYS A 1 159 ? -11.739 -14.309 -11.294 1.00 84.06 159 LYS A N 1
ATOM 1277 C CA . LYS A 1 159 ? -11.251 -14.962 -12.520 1.00 84.06 159 LYS A CA 1
ATOM 1278 C C . LYS A 1 159 ? -10.419 -16.213 -12.245 1.00 84.06 159 LYS A C 1
ATOM 1280 O O . LYS A 1 159 ? -10.158 -16.960 -13.189 1.00 84.06 159 LYS A O 1
ATOM 1285 N N . ILE A 1 160 ? -9.982 -16.442 -11.002 1.00 82.25 160 ILE A N 1
ATOM 1286 C CA . ILE A 1 160 ? -9.158 -17.606 -10.660 1.00 82.25 160 ILE A CA 1
ATOM 1287 C C . ILE A 1 160 ? -9.959 -18.887 -10.932 1.00 82.25 160 ILE A C 1
ATOM 1289 O O . ILE A 1 160 ? -11.016 -19.096 -10.330 1.00 82.25 160 ILE A O 1
ATOM 1293 N N . PRO A 1 161 ? -9.470 -19.783 -11.811 1.00 79.44 161 PRO A N 1
ATOM 1294 C CA . PRO A 1 161 ? -10.117 -21.064 -12.016 1.00 79.44 161 PRO A CA 1
ATOM 1295 C C . PRO A 1 161 ? -9.937 -21.912 -10.757 1.00 79.44 161 PRO A C 1
ATOM 1297 O O . PRO A 1 161 ? -8.818 -22.247 -10.371 1.00 79.44 161 PRO A O 1
ATOM 1300 N N . PHE A 1 162 ? -11.042 -22.306 -10.132 1.00 78.06 162 PHE A N 1
ATOM 1301 C CA . PHE A 1 162 ? -11.026 -23.265 -9.036 1.00 78.06 162 PHE A CA 1
ATOM 1302 C C . PHE A 1 162 ? -11.794 -24.523 -9.423 1.00 78.06 162 PHE A C 1
ATOM 1304 O O . PHE A 1 162 ? -12.776 -24.495 -10.165 1.00 78.06 162 PHE A O 1
ATOM 1311 N N . LYS A 1 163 ? -11.330 -25.659 -8.905 1.00 81.56 163 LYS A N 1
ATOM 1312 C CA . LYS A 1 163 ? -12.041 -26.928 -9.001 1.00 81.56 163 LYS A CA 1
ATOM 1313 C C . LYS A 1 163 ? -12.587 -27.255 -7.624 1.00 81.56 163 LYS A C 1
ATOM 1315 O O . LYS A 1 163 ? -11.811 -27.448 -6.691 1.00 81.56 163 LYS A O 1
ATOM 1320 N N . VAL A 1 164 ? -13.906 -27.354 -7.507 1.00 79.38 164 VAL A N 1
ATOM 1321 C CA . VAL A 1 164 ? -14.522 -27.910 -6.302 1.00 79.38 164 VAL A CA 1
ATOM 1322 C C . VAL A 1 164 ? -14.174 -29.395 -6.260 1.00 79.38 164 VAL A C 1
ATOM 1324 O O . VAL A 1 164 ? -14.539 -30.159 -7.155 1.00 79.38 164 VAL A O 1
ATOM 1327 N N . ILE A 1 165 ? -13.397 -29.788 -5.255 1.00 85.38 165 ILE A N 1
ATOM 1328 C CA . ILE A 1 165 ? -13.108 -31.191 -4.975 1.00 85.38 165 ILE A CA 1
ATOM 1329 C C . ILE A 1 165 ? -14.078 -31.606 -3.880 1.00 85.38 165 ILE A C 1
ATOM 1331 O O . ILE A 1 165 ? -13.916 -31.227 -2.723 1.00 85.38 165 ILE A O 1
ATOM 1335 N N . GLU A 1 166 ? -15.098 -32.371 -4.249 1.00 81.25 166 GLU A N 1
ATOM 1336 C CA . GLU A 1 166 ? -15.958 -33.013 -3.267 1.00 81.25 166 GLU A CA 1
ATOM 1337 C C . GLU A 1 166 ? -15.181 -34.168 -2.628 1.00 81.25 166 GLU A C 1
ATOM 1339 O O . GLU A 1 166 ? -14.765 -35.116 -3.297 1.00 81.25 166 GLU A O 1
ATOM 1344 N N . ILE A 1 167 ? -14.924 -34.060 -1.326 1.00 79.62 167 ILE A N 1
ATOM 1345 C CA . ILE A 1 167 ? -14.332 -35.142 -0.545 1.00 79.62 167 ILE A CA 1
ATOM 1346 C C . ILE A 1 167 ? -15.504 -35.858 0.124 1.00 79.62 167 ILE A C 1
ATOM 1348 O O . ILE A 1 167 ? -16.191 -35.228 0.932 1.00 79.62 167 ILE A O 1
ATOM 1352 N N . PRO A 1 168 ? -15.755 -37.147 -0.172 1.00 78.00 168 PRO A N 1
ATOM 1353 C CA . PRO A 1 168 ? -16.850 -37.861 0.461 1.00 78.00 168 PRO A CA 1
ATOM 1354 C C . PRO A 1 168 ? -16.644 -37.845 1.974 1.00 78.00 168 PRO A C 1
ATOM 1356 O O . PRO A 1 168 ? -15.542 -38.118 2.468 1.00 78.00 168 PRO A O 1
ATOM 1359 N N . VAL A 1 169 ? -17.711 -37.532 2.711 1.00 74.25 169 VAL A N 1
ATOM 1360 C CA . VAL A 1 169 ? -17.704 -37.595 4.172 1.00 74.25 169 VAL A CA 1
ATOM 1361 C C . VAL A 1 169 ? -17.265 -39.004 4.565 1.00 74.25 169 VAL A C 1
ATOM 1363 O O . VAL A 1 169 ? -17.936 -39.993 4.257 1.00 74.25 169 VAL A O 1
ATOM 1366 N N . ARG A 1 170 ? -16.100 -39.113 5.215 1.00 72.06 170 ARG A N 1
ATOM 1367 C CA . ARG A 1 170 ? -15.602 -40.397 5.713 1.00 72.06 170 ARG A CA 1
ATOM 1368 C C . ARG A 1 170 ? -16.516 -40.846 6.844 1.00 72.06 170 ARG A C 1
ATOM 1370 O O . ARG A 1 170 ? -16.368 -40.417 7.984 1.00 72.06 170 ARG A O 1
ATOM 1377 N N . HIS A 1 171 ? -17.465 -41.714 6.525 1.00 63.34 171 HIS A N 1
ATOM 1378 C CA . HIS A 1 171 ? -18.218 -42.435 7.532 1.00 63.34 171 HIS A CA 1
ATOM 1379 C C . HIS A 1 171 ? -17.294 -43.502 8.127 1.00 63.34 171 HIS A C 1
ATOM 1381 O O . HIS A 1 171 ? -16.891 -44.453 7.460 1.00 63.34 171 HIS A O 1
ATOM 1387 N N . PHE A 1 172 ? -16.930 -43.352 9.398 1.00 63.97 172 PHE A N 1
ATOM 1388 C CA . PHE A 1 172 ? -16.366 -44.472 10.139 1.00 63.97 172 PHE A CA 1
ATOM 1389 C C . PHE A 1 172 ? -17.522 -45.413 10.466 1.00 63.97 172 PHE A C 1
ATOM 1391 O O . PHE A 1 172 ? -18.375 -45.086 11.292 1.00 63.97 172 PHE A O 1
ATOM 1398 N N . GLN A 1 173 ? -17.569 -46.581 9.821 1.00 54.50 173 GLN A N 1
ATOM 1399 C CA . GLN A 1 173 ? -18.410 -47.663 10.321 1.00 54.50 173 GLN A CA 1
ATOM 1400 C C . GLN A 1 173 ? -17.846 -48.095 11.676 1.00 54.50 173 GLN A C 1
ATOM 1402 O O . GLN A 1 173 ? -16.898 -48.878 11.752 1.00 54.50 173 GLN A O 1
ATOM 1407 N N . LEU A 1 174 ? -18.423 -47.568 12.755 1.00 62.56 174 LEU A N 1
ATOM 1408 C CA . LEU A 1 174 ? -18.223 -48.104 14.092 1.00 62.56 174 LEU A CA 1
ATOM 1409 C C . LEU A 1 174 ? -18.846 -49.502 14.106 1.00 62.56 174 LEU A C 1
ATOM 1411 O O . LEU A 1 174 ? -20.042 -49.656 14.349 1.00 62.56 174 LEU A O 1
ATOM 1415 N N . LYS A 1 175 ? -18.052 -50.537 13.807 1.00 63.03 175 LYS A N 1
ATOM 1416 C CA . LYS A 1 175 ? -18.471 -51.904 14.120 1.00 63.03 175 LYS A CA 1
ATOM 1417 C C . LYS A 1 175 ? -18.630 -51.978 15.639 1.00 63.03 175 LYS A C 1
ATOM 1419 O O . LYS A 1 175 ? -17.693 -51.590 16.343 1.00 63.03 175 LYS A O 1
ATOM 1424 N N . PRO A 1 176 ? -19.775 -52.447 16.162 1.00 60.69 176 PRO A N 1
ATOM 1425 C CA . PRO A 1 176 ? -19.894 -52.694 17.586 1.00 60.69 176 PRO A CA 1
ATOM 1426 C C . PRO A 1 176 ? -18.804 -53.697 17.960 1.00 60.69 176 PRO A C 1
ATOM 1428 O O . PRO A 1 176 ? -18.790 -54.829 17.475 1.00 60.69 176 PRO A O 1
ATOM 1431 N N . LEU A 1 177 ? -17.843 -53.249 18.767 1.00 62.25 177 LEU A N 1
ATOM 1432 C CA . LEU A 1 177 ? -16.857 -54.136 19.360 1.00 62.25 177 LEU A CA 1
ATOM 1433 C C . LEU A 1 177 ? -17.648 -55.163 20.174 1.00 62.25 177 LEU A C 1
ATOM 1435 O O . LEU A 1 177 ? -18.398 -54.809 21.085 1.00 62.25 177 LEU A O 1
ATOM 1439 N N . SER A 1 178 ? -17.543 -56.434 19.792 1.00 61.03 178 SER A N 1
ATOM 1440 C CA . SER A 1 178 ? -17.964 -57.501 20.692 1.00 61.03 178 SER A CA 1
ATOM 1441 C C . SER A 1 178 ? -16.971 -57.506 21.851 1.00 61.03 178 SER A C 1
ATOM 1443 O O . SER A 1 178 ? -15.771 -57.346 21.595 1.00 61.03 178 SER A O 1
ATOM 1445 N N . PRO A 1 179 ? -17.428 -57.634 23.107 1.00 61.09 179 PRO A N 1
ATOM 1446 C CA . PRO A 1 179 ? -16.505 -57.745 24.225 1.00 61.09 179 PRO A CA 1
ATOM 1447 C C . PRO A 1 179 ? -15.531 -58.894 23.925 1.00 61.09 179 PRO A C 1
ATOM 1449 O O . PRO A 1 179 ? -15.978 -59.927 23.411 1.00 61.09 179 PRO A O 1
ATOM 1452 N N . PRO A 1 180 ? -14.215 -58.725 24.169 1.00 63.31 180 PRO A N 1
ATOM 1453 C CA . PRO A 1 180 ? -13.253 -59.793 23.951 1.00 63.31 180 PRO A CA 1
ATOM 1454 C C . PRO A 1 180 ? -13.741 -61.001 24.740 1.00 63.31 180 PRO A C 1
ATOM 1456 O O . PRO A 1 180 ? -13.887 -60.948 25.966 1.00 63.31 180 PRO A O 1
ATOM 1459 N N . SER A 1 181 ? -14.099 -62.054 24.004 1.00 60.59 181 SER A N 1
ATOM 1460 C CA . SER A 1 181 ? -14.632 -63.269 24.588 1.00 60.59 181 SER A CA 1
ATOM 1461 C C . SER A 1 181 ? -13.599 -63.744 25.589 1.00 60.59 181 SER A C 1
ATOM 1463 O O . SER A 1 181 ? -12.464 -63.998 25.200 1.00 60.59 181 SER A O 1
ATOM 1465 N N . ILE A 1 182 ? -13.984 -63.748 26.860 1.00 52.19 182 ILE A N 1
ATOM 1466 C CA . ILE A 1 182 ? -13.742 -64.780 27.872 1.00 52.19 182 ILE A CA 1
ATOM 1467 C C . ILE A 1 182 ? -13.945 -64.166 29.284 1.00 52.19 182 ILE A C 1
ATOM 1469 O O . ILE A 1 182 ? -14.297 -64.919 30.181 1.00 52.19 182 ILE A O 1
ATOM 1473 N N . PHE A 1 183 ? -13.879 -62.835 29.517 1.00 51.06 183 PHE A N 1
ATOM 1474 C CA . PHE A 1 183 ? -13.995 -62.307 30.906 1.00 51.06 183 PHE A CA 1
ATOM 1475 C C . PHE A 1 183 ? -14.691 -60.957 31.168 1.00 51.06 183 PHE A C 1
ATOM 1477 O O . PHE A 1 183 ? -14.610 -60.450 32.287 1.00 51.06 183 PHE A O 1
ATOM 1484 N N . THR A 1 184 ? -15.418 -60.349 30.231 1.00 52.66 184 THR A N 1
ATOM 1485 C CA . THR A 1 184 ? -16.110 -59.078 30.534 1.00 52.66 184 THR A CA 1
ATOM 1486 C C . THR A 1 184 ? -17.589 -59.314 30.805 1.00 52.66 184 THR A C 1
ATOM 1488 O O . THR A 1 184 ? -18.346 -59.676 29.910 1.00 52.66 184 THR A O 1
ATOM 1491 N N . SER A 1 185 ? -18.008 -59.119 32.060 1.00 56.88 185 SER A N 1
ATOM 1492 C CA . SER A 1 185 ? -19.426 -59.114 32.415 1.00 56.88 185 SER A CA 1
ATOM 1493 C C . SER A 1 185 ? -20.170 -58.122 31.519 1.00 56.88 185 SER A C 1
ATOM 1495 O O . SER A 1 185 ? -19.766 -56.968 31.359 1.00 56.88 185 SER A O 1
ATOM 1497 N N . ASP A 1 186 ? -21.287 -58.568 30.955 1.00 56.56 186 ASP A N 1
ATOM 1498 C CA . ASP A 1 186 ? -22.138 -57.789 30.048 1.00 56.56 186 ASP A CA 1
ATOM 1499 C C . ASP A 1 186 ? -22.584 -56.442 30.681 1.00 56.56 186 ASP A C 1
ATOM 1501 O O . ASP A 1 186 ? -22.880 -55.456 30.005 1.00 56.56 186 ASP A O 1
ATOM 1505 N N . ARG A 1 187 ? -22.539 -56.374 32.021 1.00 54.59 187 ARG A N 1
ATOM 1506 C CA . ARG A 1 187 ? -22.785 -55.189 32.853 1.00 54.59 187 ARG A CA 1
ATOM 1507 C C . ARG A 1 187 ? -21.697 -54.112 32.731 1.00 54.59 187 ARG A C 1
ATOM 1509 O O . ARG A 1 187 ? -22.040 -52.935 32.656 1.00 54.59 187 ARG A O 1
ATOM 1516 N N . LEU A 1 188 ? -20.413 -54.485 32.700 1.00 55.09 188 LEU A N 1
ATOM 1517 C CA . LEU A 1 188 ? -19.299 -53.534 32.560 1.00 55.09 188 LEU A CA 1
ATOM 1518 C C . LEU A 1 188 ? -19.240 -52.959 31.142 1.00 55.09 188 LEU A C 1
ATOM 1520 O O . LEU A 1 188 ? -19.063 -51.752 30.980 1.00 55.09 188 LEU A O 1
ATOM 1524 N N . TRP A 1 189 ? -19.487 -53.787 30.123 1.00 54.59 189 TRP A N 1
ATOM 1525 C CA . TRP A 1 189 ? -19.497 -53.350 28.723 1.00 54.59 189 TRP A CA 1
ATOM 1526 C C . TRP A 1 189 ? -20.601 -52.322 28.433 1.00 54.59 189 TRP A C 1
ATOM 1528 O O . TRP A 1 189 ? -20.354 -51.301 27.798 1.00 54.59 189 TRP A O 1
ATOM 1538 N N . LYS A 1 190 ? -21.802 -52.513 28.997 1.00 56.31 190 LYS A N 1
ATOM 1539 C CA . LYS A 1 190 ? -22.916 -51.550 28.884 1.00 56.31 190 LYS A CA 1
ATOM 1540 C C . LYS A 1 190 ? -22.655 -50.213 29.594 1.00 56.31 190 LYS A C 1
ATOM 1542 O O . LYS A 1 190 ? -23.283 -49.215 29.247 1.00 56.31 190 LYS A O 1
ATOM 1547 N N . SER A 1 191 ? -21.744 -50.178 30.572 1.00 56.94 191 SER A N 1
ATOM 1548 C CA . SER A 1 191 ? -21.342 -48.941 31.263 1.00 56.94 191 SER A CA 1
ATOM 1549 C C . SER A 1 191 ? -20.298 -48.120 30.495 1.00 56.94 191 SER A C 1
ATOM 1551 O O . SER A 1 191 ? -20.186 -46.915 30.724 1.00 56.94 191 SER A O 1
ATOM 1553 N N . PHE A 1 192 ? -19.601 -48.729 29.525 1.00 53.31 192 PHE A N 1
ATOM 1554 C CA . PHE A 1 192 ? -18.709 -48.041 28.590 1.00 53.31 192 PHE A CA 1
ATOM 1555 C C . PHE A 1 192 ? -19.527 -47.249 27.554 1.00 53.31 192 PHE A C 1
ATOM 1557 O O . PHE A 1 192 ? -19.657 -47.613 26.387 1.00 53.31 192 PHE A O 1
ATOM 1564 N N . LYS A 1 193 ? -20.102 -46.120 27.975 1.00 51.25 193 LYS A N 1
ATOM 1565 C CA . LYS A 1 193 ? -20.590 -45.097 27.047 1.00 51.25 193 LYS A CA 1
ATOM 1566 C C . LYS A 1 193 ? -19.382 -44.393 26.434 1.00 51.25 193 LYS A C 1
ATOM 1568 O O . LYS A 1 193 ? -18.815 -43.492 27.045 1.00 51.25 193 LYS A O 1
ATOM 1573 N N . LEU A 1 194 ? -19.014 -44.763 25.208 1.00 49.72 194 LEU A N 1
ATOM 1574 C CA . LEU A 1 194 ? -18.246 -43.861 24.350 1.00 49.72 194 LEU A CA 1
ATOM 1575 C C . LEU A 1 194 ? -19.030 -42.546 24.251 1.00 49.72 194 LEU A C 1
ATOM 1577 O O . LEU A 1 194 ? -20.214 -42.535 23.912 1.00 49.72 194 LEU A O 1
ATOM 1581 N N . ASN A 1 195 ? -18.378 -41.467 24.668 1.00 41.38 195 ASN A N 1
ATOM 1582 C CA . ASN A 1 195 ? -18.952 -40.146 24.872 1.00 41.38 195 ASN A CA 1
ATOM 1583 C C . ASN A 1 195 ? -19.697 -39.678 23.602 1.00 41.38 195 ASN A C 1
ATOM 1585 O O . ASN A 1 195 ? -19.079 -39.265 22.627 1.00 41.38 195 ASN A O 1
ATOM 1589 N N . LYS A 1 196 ? -21.035 -39.757 23.604 1.00 48.28 196 LYS A N 1
ATOM 1590 C CA . LYS A 1 196 ? -21.913 -39.411 22.464 1.00 48.28 196 LYS A CA 1
ATOM 1591 C C . LYS A 1 196 ? -21.972 -37.906 22.149 1.00 48.28 196 LYS A C 1
ATOM 1593 O O . LYS A 1 196 ? -22.684 -37.515 21.233 1.00 48.28 196 LYS A O 1
ATOM 1598 N N . GLN A 1 197 ? -21.283 -37.057 22.914 1.00 42.34 197 GLN A N 1
ATOM 1599 C CA . GLN A 1 197 ? -21.426 -35.598 22.841 1.00 42.34 197 GLN A CA 1
ATOM 1600 C C . GLN A 1 197 ? -20.558 -34.892 21.789 1.00 42.34 197 GLN A C 1
ATOM 1602 O O . GLN A 1 197 ? -20.648 -33.676 21.681 1.00 42.34 197 GLN A O 1
ATOM 1607 N N . HIS A 1 198 ? -19.778 -35.603 20.973 1.00 39.09 198 HIS A N 1
ATOM 1608 C CA . HIS A 1 198 ? -19.111 -34.979 19.827 1.00 39.09 198 HIS A CA 1
ATOM 1609 C C . HIS A 1 198 ? -19.702 -35.513 18.515 1.00 39.09 198 HIS A C 1
ATOM 1611 O O . HIS A 1 198 ? -19.489 -36.666 18.151 1.00 39.09 198 HIS A O 1
ATOM 1617 N N . ASN A 1 199 ? -20.430 -34.625 17.829 1.00 39.53 199 ASN A N 1
ATOM 1618 C CA . ASN A 1 199 ? -20.981 -34.715 16.470 1.00 39.53 199 ASN A CA 1
ATOM 1619 C C . ASN A 1 199 ? -22.230 -35.582 16.244 1.00 39.53 199 ASN A C 1
ATOM 1621 O O . ASN A 1 199 ? -22.164 -36.646 15.642 1.00 39.53 199 ASN A O 1
ATOM 1625 N N . MET A 1 200 ? -23.396 -35.041 16.602 1.00 31.88 200 MET A N 1
ATOM 1626 C CA . MET A 1 200 ? -24.632 -35.193 15.816 1.00 31.88 200 MET A CA 1
ATOM 1627 C C . MET A 1 200 ? -25.529 -33.970 16.069 1.00 31.88 200 MET A C 1
ATOM 1629 O O . MET A 1 200 ? -26.564 -34.056 16.722 1.00 31.88 200 MET A O 1
ATOM 1633 N N . ILE A 1 201 ? -25.095 -32.801 15.594 1.00 34.47 201 ILE A N 1
ATOM 1634 C CA . ILE A 1 201 ? -25.997 -31.668 15.373 1.00 34.47 201 ILE A CA 1
ATOM 1635 C C . ILE A 1 201 ? -26.129 -31.515 13.857 1.00 34.47 201 ILE A C 1
ATOM 1637 O O . ILE A 1 201 ? -25.135 -31.326 13.163 1.00 34.47 201 ILE A O 1
ATOM 1641 N N . ASN A 1 202 ? -27.379 -31.617 13.405 1.00 34.09 202 ASN A N 1
ATOM 1642 C CA . ASN A 1 202 ? -27.919 -31.316 12.078 1.00 34.09 202 ASN A CA 1
ATOM 1643 C C . ASN A 1 202 ? -27.622 -32.290 10.926 1.00 34.09 202 ASN A C 1
ATOM 1645 O O . ASN A 1 202 ? -26.856 -32.002 10.016 1.00 34.09 202 ASN A O 1
ATOM 1649 N N . LEU A 1 203 ? -28.403 -33.372 10.885 1.00 34.84 203 LEU A N 1
ATOM 1650 C CA . LEU A 1 203 ? -29.064 -33.793 9.645 1.00 34.84 203 LEU A CA 1
ATOM 1651 C C . LEU A 1 203 ? -30.577 -33.674 9.862 1.00 34.84 203 LEU A C 1
ATOM 1653 O O . LEU A 1 203 ? -31.263 -34.648 10.162 1.00 34.84 203 LEU A O 1
ATOM 1657 N N . MET A 1 204 ? -31.082 -32.441 9.786 1.00 31.61 204 MET A N 1
ATOM 1658 C CA . MET A 1 204 ? -32.487 -32.224 9.463 1.00 31.61 204 MET A CA 1
ATOM 1659 C C . MET A 1 204 ? -32.628 -32.220 7.942 1.00 31.61 204 MET A C 1
ATOM 1661 O O . MET A 1 204 ? -31.895 -31.510 7.259 1.00 31.61 204 MET A O 1
ATOM 1665 N N . SER A 1 205 ? -33.630 -32.974 7.485 1.00 36.09 205 SER A N 1
ATOM 1666 C CA . SER A 1 205 ? -34.479 -32.692 6.323 1.00 36.09 205 SER A CA 1
ATOM 1667 C C . SER A 1 205 ? -33.798 -32.501 4.967 1.00 36.09 205 SER A C 1
ATOM 1669 O O . SER A 1 205 ? -33.301 -31.428 4.646 1.00 36.09 205 SER A O 1
ATOM 1671 N N . THR A 1 206 ? -33.929 -33.497 4.099 1.00 35.41 206 THR A N 1
ATOM 1672 C CA . THR A 1 206 ? -34.828 -33.429 2.931 1.00 35.41 206 THR A CA 1
ATOM 1673 C C . THR A 1 206 ? -34.985 -34.830 2.333 1.00 35.41 206 THR A C 1
ATOM 1675 O O . THR A 1 206 ? -34.168 -35.708 2.602 1.00 35.41 206 THR A O 1
ATOM 1678 N N . GLU A 1 207 ? -36.131 -35.013 1.683 1.00 37.19 207 GLU A N 1
ATOM 1679 C CA . GLU A 1 207 ? -36.828 -36.250 1.296 1.00 37.19 207 GLU A CA 1
ATOM 1680 C C . GLU A 1 207 ? -36.068 -37.199 0.359 1.00 37.19 207 GLU A C 1
ATOM 1682 O O . GLU A 1 207 ? -35.247 -36.722 -0.457 1.00 37.19 207 GLU A O 1
#

Sequence (207 aa):
MASLNEATNLIPEVHLMAKLSPIWQQRFEQAILLIQDLDSELSWQEIAQQCAISSYHFLRMFRLVFNETPGHYKARIRLQRAVTILIDQMNLSMTEVAHQSGYSSSQSFAKVLKRELGYNAKQLRKLAQDFDQLQPIITQLGHPAENSKENLESDIALKIPFKVIEIPVRHFQLKPLSPPSIFTSDRLWKSFKLNKQHNMINLMSTE

Radius of gyration: 26.94 Å; chains: 1; bounding box: 56×78×53 Å

pLDDT: mean 80.57, std 18.3, range [31.61, 95.5]

Foldseek 3Di:
DPPPCLLVCLPLLVVLLVPDDPLSSVLVVQLVVQLLPLQDPDDSCNSCVVSVHHSVRQQVVCCVRQVDGSVVVSVLSLLVQLLVCLLVPVPDDLQVSCVVSNHPGSVVNQVSCCVQQ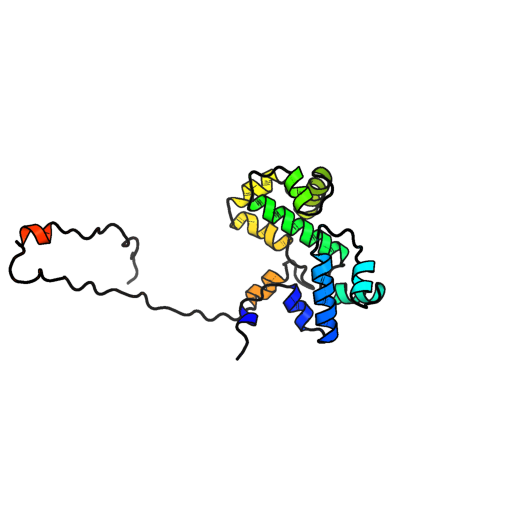VDGSVVSNVLSVPVVSCVVVVQSSAGDDPPDPTHPSVVSNVVRDDDDDDDPDDDDPPDPDDPPPDDDDPVVSVVPPPPPPPDDDDPDDDD

Secondary structure (DSSP, 8-state):
---TTTTT---HHHHHHTTS-HHHHHHHHHHHHHHH-SS----HHHHHHHTT--HHHHHHHHHHHHSS-HHHHHHHHHHHHHHHHHHH-TTS-HHHHHHHTT-S-HHHHHHHHHHHHS--HHHHHHHTT-HHHHHHHHHHHSPBPSS-SSBHHHHHHHHS----------------PPP-TTT--HHHHHH----TTSS--------